Protein AF-A0A847KM40-F1 (afdb_monomer)

Sequence (186 aa):
MTTELVNRVFPALIRFGSRPGAALLVAAAIADGSFLLFAWLAVRATGSPFAWLLFAGAAALALVIALFAWRRRRLTAHVAEMEAALAAQQLSAGVVAVPAAPSDRLDEELSLLQEVQWEASIRTARYFPRIEATQRALVRAAGGTVNAPYLKDDLRVTLVALLGTMAAIPLASFGTILSLLVLALR

Structure (mmCIF, N/CA/C/O backbone):
data_AF-A0A847KM40-F1
#
_entry.id   AF-A0A847KM40-F1
#
loop_
_atom_site.group_PDB
_atom_site.id
_atom_site.type_symbol
_atom_site.label_atom_id
_atom_site.label_alt_id
_atom_site.label_comp_id
_atom_site.label_asym_id
_atom_site.label_entity_id
_atom_site.label_seq_id
_atom_site.pdbx_PDB_ins_code
_atom_site.Cartn_x
_atom_site.Cartn_y
_atom_site.Cartn_z
_atom_site.occupancy
_atom_site.B_iso_or_equiv
_atom_site.auth_seq_id
_atom_site.auth_comp_id
_atom_site.auth_asym_id
_atom_site.auth_atom_id
_atom_site.pdbx_PDB_model_num
ATOM 1 N N . MET A 1 1 ? 38.609 8.513 -13.860 1.00 44.16 1 MET A N 1
ATOM 2 C CA . MET A 1 1 ? 38.263 8.108 -12.475 1.00 44.16 1 MET A CA 1
ATOM 3 C C . MET A 1 1 ? 36.767 8.245 -12.132 1.00 44.16 1 MET A C 1
ATOM 5 O O . MET A 1 1 ? 36.391 7.949 -11.009 1.00 44.16 1 MET A O 1
ATOM 9 N N . THR A 1 2 ? 35.892 8.632 -13.070 1.00 52.47 2 THR A N 1
ATOM 10 C CA . THR A 1 2 ? 34.451 8.879 -12.831 1.00 52.47 2 THR A CA 1
ATOM 11 C C . THR A 1 2 ? 33.538 7.727 -13.278 1.00 52.47 2 THR A C 1
ATOM 13 O O . THR A 1 2 ? 32.515 7.475 -12.653 1.00 52.47 2 THR A O 1
ATOM 16 N N . THR A 1 3 ? 33.931 6.961 -14.298 1.00 50.50 3 THR A N 1
ATOM 17 C CA . THR A 1 3 ? 33.150 5.852 -14.883 1.00 50.50 3 THR A CA 1
ATOM 18 C C . THR A 1 3 ? 33.007 4.634 -13.962 1.00 50.50 3 THR A C 1
ATOM 20 O O . THR A 1 3 ? 31.971 3.977 -13.956 1.00 50.50 3 THR A O 1
ATOM 23 N N . GLU A 1 4 ? 34.014 4.346 -13.135 1.00 47.69 4 GLU A N 1
ATOM 24 C CA . GLU A 1 4 ? 34.003 3.203 -12.207 1.00 47.69 4 GLU A CA 1
ATOM 25 C C . GLU A 1 4 ? 33.107 3.453 -10.975 1.00 47.69 4 GLU A C 1
ATOM 27 O O . GLU A 1 4 ? 32.447 2.544 -10.471 1.00 47.69 4 GLU A O 1
ATOM 32 N N . LEU A 1 5 ? 33.025 4.715 -10.535 1.00 49.53 5 LEU A N 1
ATOM 33 C CA . LEU A 1 5 ? 32.134 5.169 -9.464 1.00 49.53 5 LEU A CA 1
ATOM 34 C C . LEU A 1 5 ? 30.670 5.129 -9.921 1.00 49.53 5 LEU A C 1
ATOM 36 O O . LEU A 1 5 ? 29.817 4.623 -9.196 1.00 49.53 5 LEU A O 1
ATOM 40 N N . VAL A 1 6 ? 30.392 5.557 -11.157 1.00 54.34 6 VAL A N 1
ATOM 41 C CA . VAL A 1 6 ? 29.059 5.457 -11.775 1.00 54.34 6 VAL A CA 1
ATOM 42 C C . VAL A 1 6 ? 28.629 3.991 -11.917 1.00 54.34 6 VAL A C 1
ATOM 44 O O . VAL A 1 6 ? 27.544 3.634 -11.462 1.00 54.34 6 VAL A O 1
ATOM 47 N N . ASN A 1 7 ? 29.504 3.105 -12.408 1.00 48.53 7 ASN A N 1
ATOM 48 C CA . ASN A 1 7 ? 29.193 1.677 -12.566 1.00 48.53 7 ASN A CA 1
ATOM 49 C C . ASN A 1 7 ? 29.046 0.896 -11.247 1.00 48.53 7 ASN A C 1
ATOM 51 O O . ASN A 1 7 ? 28.459 -0.183 -11.256 1.00 48.53 7 ASN A O 1
ATOM 55 N N . ARG A 1 8 ? 29.538 1.404 -10.108 1.00 54.50 8 ARG A N 1
ATOM 56 C CA . ARG A 1 8 ? 29.300 0.801 -8.778 1.00 54.50 8 ARG A CA 1
ATOM 57 C C . ARG A 1 8 ? 28.080 1.372 -8.070 1.00 54.50 8 ARG A C 1
ATOM 59 O O . ARG A 1 8 ? 27.363 0.632 -7.397 1.00 54.50 8 ARG A O 1
ATOM 66 N N . VAL A 1 9 ? 27.842 2.671 -8.215 1.00 55.81 9 VAL A N 1
ATOM 67 C CA . VAL A 1 9 ? 26.733 3.366 -7.555 1.00 55.81 9 VAL A CA 1
ATOM 68 C C . VAL A 1 9 ? 25.405 3.042 -8.240 1.00 55.81 9 VAL A C 1
ATOM 70 O O . VAL A 1 9 ? 24.402 2.884 -7.550 1.00 55.81 9 VAL A O 1
ATOM 73 N N . PHE A 1 10 ? 25.393 2.828 -9.559 1.00 51.69 10 PHE A N 1
ATOM 74 C CA . PHE A 1 10 ? 24.173 2.521 -10.314 1.00 51.69 10 PHE A CA 1
ATOM 75 C C . PHE A 1 10 ? 23.550 1.153 -9.947 1.00 51.69 10 PHE A C 1
ATOM 77 O O . PHE A 1 10 ? 22.373 1.116 -9.581 1.00 51.69 10 PHE A O 1
ATOM 84 N N . PRO A 1 11 ? 24.300 0.030 -9.889 1.00 48.09 11 PRO A N 1
ATOM 85 C CA . PRO A 1 11 ? 23.754 -1.255 -9.444 1.00 48.09 11 PRO A CA 1
ATOM 86 C C . PRO A 1 11 ? 23.452 -1.279 -7.942 1.00 48.09 11 PRO A C 1
ATOM 88 O O . PRO A 1 11 ? 22.543 -1.989 -7.509 1.00 48.09 11 PRO A O 1
ATOM 91 N N . ALA A 1 12 ? 24.192 -0.503 -7.139 1.00 47.00 12 ALA A N 1
ATOM 92 C CA . ALA A 1 12 ? 23.922 -0.344 -5.714 1.00 47.00 12 ALA A CA 1
ATOM 93 C C . ALA A 1 12 ? 22.611 0.419 -5.475 1.00 47.00 12 ALA A C 1
ATOM 95 O O . ALA A 1 12 ? 21.805 -0.053 -4.684 1.00 47.00 12 ALA A O 1
ATOM 96 N N . LEU A 1 13 ? 22.339 1.505 -6.208 1.00 45.97 13 LEU A N 1
ATOM 97 C CA . LEU A 1 13 ? 21.056 2.225 -6.197 1.00 45.97 13 LEU A CA 1
ATOM 98 C C . LEU A 1 13 ? 19.891 1.327 -6.635 1.00 45.97 13 LEU A C 1
ATOM 100 O O . LEU A 1 13 ? 18.845 1.322 -5.989 1.00 45.97 13 LEU A O 1
ATOM 104 N N . ILE A 1 14 ? 20.082 0.505 -7.670 1.00 48.53 14 ILE A N 1
ATOM 105 C CA . ILE A 1 14 ? 19.057 -0.432 -8.164 1.00 48.53 14 ILE A CA 1
ATOM 106 C C . ILE A 1 14 ? 18.793 -1.569 -7.151 1.00 48.53 14 ILE A C 1
ATOM 108 O O . ILE A 1 14 ? 17.639 -1.922 -6.883 1.00 48.53 14 ILE A O 1
ATOM 112 N N . ARG A 1 15 ? 19.833 -2.110 -6.499 1.00 45.62 15 ARG A N 1
ATOM 113 C CA . ARG A 1 15 ? 19.683 -3.097 -5.406 1.00 45.62 15 ARG A CA 1
ATOM 114 C C . ARG A 1 15 ? 19.120 -2.490 -4.120 1.00 45.62 15 ARG A C 1
ATOM 116 O O . ARG A 1 15 ? 18.394 -3.179 -3.401 1.00 45.62 15 ARG A O 1
ATOM 123 N N . PHE A 1 16 ? 19.419 -1.225 -3.834 1.00 41.47 16 PHE A N 1
ATOM 124 C CA . PHE A 1 16 ? 18.854 -0.504 -2.693 1.00 41.47 16 PHE A CA 1
ATOM 125 C C . PHE A 1 16 ? 17.406 -0.071 -2.949 1.00 41.47 16 PHE A C 1
ATOM 127 O O . PHE A 1 16 ? 16.671 0.121 -1.993 1.00 41.47 16 PHE A O 1
ATOM 134 N N . GLY A 1 17 ? 16.966 0.026 -4.210 1.00 43.56 17 GLY A N 1
ATOM 135 C CA . GLY A 1 17 ? 15.586 0.354 -4.586 1.00 43.56 17 GLY A CA 1
ATOM 136 C C . GLY A 1 17 ? 14.605 -0.829 -4.566 1.00 43.56 17 GLY A C 1
ATOM 137 O O . GLY A 1 17 ? 13.416 -0.635 -4.323 1.00 43.56 17 GLY A O 1
ATOM 138 N N . SER A 1 18 ? 15.073 -2.069 -4.746 1.00 50.12 18 SER A N 1
ATOM 139 C CA . SER A 1 18 ? 14.202 -3.263 -4.850 1.00 50.12 18 SER A CA 1
ATOM 140 C C . SER A 1 18 ? 13.812 -3.904 -3.505 1.00 50.12 18 SER A C 1
ATOM 142 O O . SER A 1 18 ? 12.731 -4.490 -3.375 1.00 50.12 18 SER A O 1
ATOM 144 N N . ARG A 1 19 ? 14.650 -3.759 -2.472 1.00 50.56 19 ARG A N 1
ATOM 145 C CA . ARG A 1 19 ? 14.414 -4.268 -1.106 1.00 50.56 19 ARG A CA 1
ATOM 146 C C . ARG A 1 19 ? 13.508 -3.420 -0.190 1.00 50.56 19 ARG A C 1
ATOM 148 O O . ARG A 1 19 ? 12.735 -4.038 0.551 1.00 50.56 19 ARG A O 1
ATOM 155 N N . PRO A 1 20 ? 13.513 -2.069 -0.208 1.00 57.00 20 PRO A N 1
ATOM 156 C CA . PRO A 1 20 ? 12.807 -1.262 0.788 1.00 57.00 20 PRO A CA 1
ATOM 157 C C . PRO A 1 20 ? 11.302 -1.480 0.730 1.00 57.00 20 PRO A C 1
ATOM 159 O O . PRO A 1 20 ? 10.661 -1.542 1.771 1.00 57.00 20 PRO A O 1
ATOM 162 N N . GLY A 1 21 ? 10.739 -1.731 -0.456 1.00 59.25 21 GLY A N 1
ATOM 163 C CA . GLY A 1 21 ? 9.316 -2.029 -0.569 1.00 59.25 21 GLY A CA 1
ATOM 164 C C . GLY A 1 21 ? 8.897 -3.275 0.219 1.00 59.25 21 GLY A C 1
ATOM 165 O O . GLY A 1 21 ? 7.758 -3.356 0.660 1.00 59.25 21 GLY A O 1
ATOM 166 N N . ALA A 1 22 ? 9.759 -4.297 0.370 1.00 68.88 22 ALA A N 1
ATOM 167 C CA . ALA A 1 22 ? 9.409 -5.554 1.061 1.00 68.88 22 ALA A CA 1
ATOM 168 C C . ALA A 1 22 ? 9.408 -5.352 2.565 1.00 68.88 22 ALA A C 1
ATOM 170 O O . ALA A 1 22 ? 8.422 -5.685 3.213 1.00 68.88 22 ALA A O 1
ATOM 171 N N . ALA A 1 23 ? 10.462 -4.727 3.082 1.00 75.06 23 ALA A N 1
ATOM 172 C CA . ALA A 1 23 ? 10.531 -4.344 4.481 1.00 75.06 23 ALA A CA 1
ATOM 173 C C . ALA A 1 23 ? 9.385 -3.393 4.860 1.00 75.06 23 ALA A C 1
ATOM 175 O O . ALA A 1 23 ? 8.731 -3.614 5.873 1.00 75.06 23 ALA A O 1
ATOM 176 N N . LEU A 1 24 ? 9.082 -2.399 4.016 1.00 78.62 24 LEU A N 1
ATOM 177 C CA . LEU A 1 24 ? 7.986 -1.454 4.245 1.00 78.62 24 LEU A CA 1
ATOM 178 C C . LEU A 1 24 ? 6.6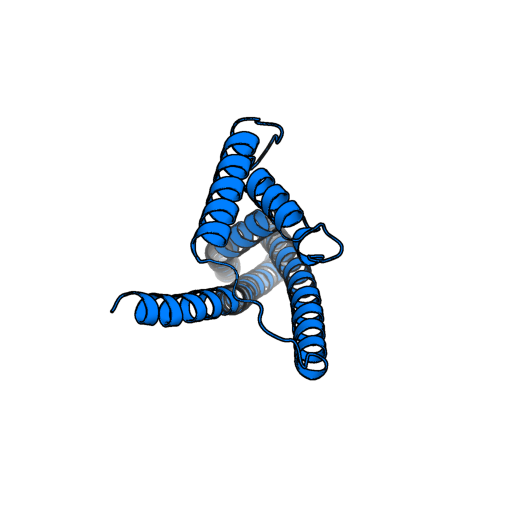24 -2.155 4.277 1.00 78.62 24 LEU A C 1
ATOM 180 O O . LEU A 1 24 ? 5.815 -1.876 5.152 1.00 78.62 24 LEU A O 1
ATOM 184 N N . LEU A 1 25 ? 6.381 -3.087 3.353 1.00 80.31 25 LEU A N 1
ATOM 185 C CA . LEU A 1 25 ? 5.128 -3.837 3.307 1.00 80.31 25 LEU A CA 1
ATOM 186 C C . LEU A 1 25 ? 4.978 -4.758 4.517 1.00 80.31 25 LEU A C 1
ATOM 188 O O . LEU A 1 25 ? 3.898 -4.821 5.087 1.00 80.31 25 LEU A O 1
ATOM 192 N N . VAL A 1 26 ? 6.052 -5.433 4.933 1.00 82.75 26 VAL A N 1
ATOM 193 C CA . VAL A 1 26 ? 6.046 -6.264 6.145 1.00 82.75 26 VAL A CA 1
ATOM 194 C C . VAL A 1 26 ? 5.799 -5.402 7.381 1.00 82.75 26 VAL A C 1
ATOM 196 O O . VAL A 1 26 ? 4.930 -5.737 8.177 1.00 82.75 26 VAL A O 1
ATOM 199 N N . ALA A 1 27 ? 6.492 -4.270 7.519 1.00 85.25 27 ALA A N 1
ATOM 200 C CA . ALA A 1 27 ? 6.288 -3.347 8.633 1.00 85.25 27 ALA A CA 1
ATOM 201 C C . ALA A 1 27 ? 4.852 -2.797 8.668 1.00 85.25 27 ALA A C 1
ATOM 203 O O . ALA A 1 27 ? 4.218 -2.810 9.720 1.00 85.25 27 ALA A O 1
ATOM 204 N N . ALA A 1 28 ? 4.317 -2.378 7.517 1.00 86.69 28 ALA A N 1
ATOM 205 C CA . ALA A 1 28 ? 2.940 -1.910 7.395 1.00 86.69 28 ALA A CA 1
ATOM 206 C C . ALA A 1 28 ? 1.928 -3.018 7.712 1.00 86.69 28 ALA A C 1
ATOM 208 O O . ALA A 1 28 ? 0.980 -2.771 8.444 1.00 86.69 28 ALA A O 1
ATOM 209 N N . ALA A 1 29 ? 2.150 -4.242 7.228 1.00 87.88 29 ALA A N 1
ATOM 210 C CA . ALA A 1 29 ? 1.278 -5.381 7.502 1.00 87.88 29 ALA A CA 1
ATOM 211 C C . ALA A 1 29 ? 1.305 -5.798 8.980 1.00 87.88 29 ALA A C 1
ATOM 213 O O . ALA A 1 29 ? 0.271 -6.179 9.517 1.00 87.88 29 ALA A O 1
ATOM 214 N N . ILE A 1 30 ? 2.459 -5.713 9.648 1.00 90.94 30 ILE A N 1
ATOM 215 C CA . ILE A 1 30 ? 2.562 -5.969 11.091 1.00 90.94 30 ILE A CA 1
ATOM 216 C C . ILE A 1 30 ? 1.798 -4.895 11.869 1.00 90.94 30 ILE A C 1
ATOM 218 O O . ILE A 1 30 ? 0.984 -5.237 12.724 1.00 90.94 30 ILE A O 1
ATOM 222 N N . ALA A 1 31 ? 2.032 -3.616 11.560 1.00 90.31 31 ALA A N 1
ATOM 223 C CA . ALA A 1 31 ? 1.374 -2.501 12.240 1.00 90.31 31 ALA A CA 1
ATOM 224 C C . ALA A 1 31 ? -0.151 -2.520 12.036 1.00 90.31 31 ALA A C 1
ATOM 226 O O . ALA A 1 31 ? -0.917 -2.346 12.984 1.00 90.31 31 ALA A O 1
ATOM 227 N N . ASP A 1 32 ? -0.600 -2.766 10.807 1.00 91.94 32 ASP A N 1
ATOM 228 C CA . ASP A 1 32 ? -2.021 -2.876 10.489 1.00 91.94 32 ASP A CA 1
ATOM 229 C C . ASP A 1 32 ? -2.637 -4.148 11.079 1.00 91.94 32 ASP A C 1
ATOM 231 O O . ASP A 1 32 ? -3.714 -4.100 11.661 1.00 91.94 32 ASP A O 1
ATOM 235 N N . GLY A 1 33 ? -1.915 -5.271 11.054 1.00 91.19 33 GLY A N 1
ATOM 236 C CA . GLY A 1 33 ? -2.338 -6.508 11.705 1.00 91.19 33 GLY A CA 1
ATOM 237 C C . GLY A 1 33 ? -2.542 -6.340 13.212 1.00 91.19 33 GLY A C 1
ATOM 238 O O . GLY A 1 33 ? -3.544 -6.823 13.746 1.00 91.19 33 GLY A O 1
ATOM 239 N N . SER A 1 34 ? -1.653 -5.614 13.902 1.00 93.19 34 SER A N 1
ATOM 240 C CA . SER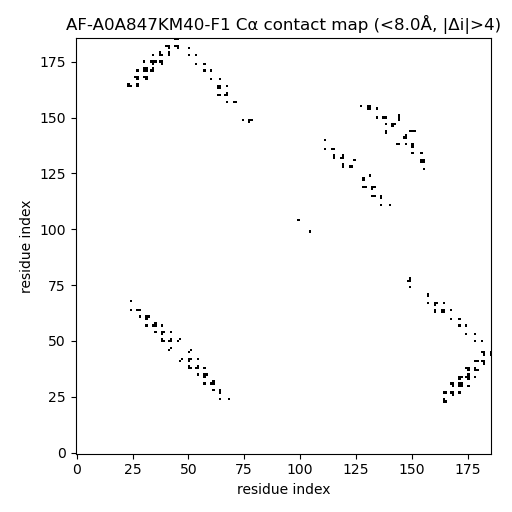 A 1 34 ? -1.863 -5.295 15.318 1.00 93.19 34 SER A CA 1
ATOM 241 C C . SER A 1 34 ? -3.062 -4.371 15.513 1.00 93.19 34 SER A C 1
ATOM 243 O O . SER A 1 34 ? -3.881 -4.632 16.394 1.00 93.19 34 SER A O 1
ATOM 245 N N . PHE A 1 35 ? -3.220 -3.342 14.675 1.00 95.12 35 PHE A N 1
ATOM 246 C CA . PHE A 1 35 ? -4.376 -2.450 14.750 1.00 95.12 35 PHE A CA 1
ATOM 247 C C . PHE A 1 35 ? -5.693 -3.216 14.584 1.00 95.12 35 PHE A C 1
ATOM 249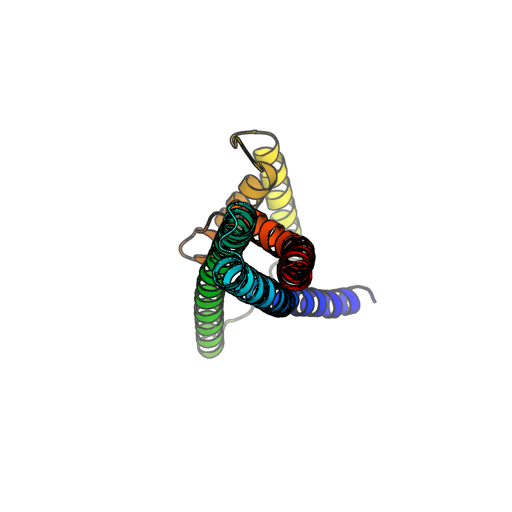 O O . PHE A 1 35 ? -6.590 -3.089 15.416 1.00 95.12 35 PHE A O 1
ATOM 256 N N . LEU A 1 36 ? -5.787 -4.065 13.564 1.00 94.50 36 LEU A N 1
ATOM 257 C CA . LEU A 1 36 ? -6.980 -4.840 13.239 1.00 94.50 36 LEU A CA 1
ATOM 258 C C . LEU A 1 36 ? -7.330 -5.826 14.362 1.00 94.50 36 LEU A C 1
ATOM 260 O O . LEU A 1 36 ? -8.496 -5.935 14.748 1.00 94.50 36 LEU A O 1
ATOM 264 N N . LEU A 1 37 ? -6.318 -6.471 14.954 1.00 95.44 37 LEU A N 1
ATOM 265 C CA . LEU A 1 37 ? -6.486 -7.344 16.115 1.00 95.44 37 LEU A CA 1
ATOM 266 C C . LEU A 1 37 ? -7.037 -6.583 17.329 1.00 95.44 37 LEU A C 1
ATOM 268 O O . LEU A 1 37 ? -8.023 -7.018 17.928 1.00 95.44 37 LEU A O 1
ATOM 272 N N . PHE A 1 38 ? -6.432 -5.452 17.700 1.00 93.31 38 PHE A N 1
ATOM 273 C CA . PHE A 1 38 ? -6.877 -4.692 18.871 1.00 93.31 38 PHE A CA 1
ATOM 274 C C . PHE A 1 38 ? -8.229 -4.017 18.649 1.00 93.31 38 PHE A C 1
ATOM 276 O O . PHE A 1 38 ? -9.051 -4.011 19.563 1.00 93.31 38 PHE A O 1
ATOM 283 N N . ALA A 1 39 ? -8.499 -3.508 17.447 1.00 91.94 39 ALA A N 1
ATOM 284 C CA . ALA A 1 39 ? -9.796 -2.942 17.103 1.00 91.94 39 ALA A CA 1
ATOM 285 C C . ALA A 1 39 ? -10.899 -4.012 17.169 1.00 91.94 39 ALA A C 1
ATOM 287 O O . ALA A 1 39 ? -11.960 -3.775 17.747 1.00 91.94 39 ALA A O 1
ATOM 288 N N . TRP A 1 40 ? -10.630 -5.222 16.668 1.00 94.62 40 TRP A N 1
ATOM 289 C CA . TRP A 1 40 ? -11.548 -6.355 16.793 1.00 94.62 40 TRP A CA 1
ATOM 290 C C . TRP A 1 40 ? -11.817 -6.726 18.257 1.00 94.62 40 TRP A C 1
ATOM 292 O O . TRP A 1 40 ? -12.971 -6.876 18.665 1.00 94.62 40 TRP A O 1
ATOM 302 N N . LEU A 1 41 ? -10.766 -6.832 19.075 1.00 93.69 41 LEU A N 1
ATOM 303 C CA . LEU A 1 41 ? -10.910 -7.096 20.508 1.00 93.69 41 LEU A CA 1
ATOM 304 C C . LEU A 1 41 ? -11.712 -5.991 21.212 1.00 93.69 41 LEU A C 1
ATOM 306 O O . LEU A 1 41 ? -12.573 -6.301 22.036 1.00 93.69 41 LEU A O 1
ATOM 310 N N . ALA A 1 42 ? -11.489 -4.721 20.863 1.00 91.38 42 ALA A N 1
ATOM 311 C CA . ALA A 1 42 ? -12.232 -3.586 21.408 1.00 91.38 42 ALA A CA 1
ATOM 312 C C . ALA A 1 42 ? -13.732 -3.662 21.075 1.00 91.38 42 ALA A C 1
ATOM 314 O O . ALA A 1 42 ? -14.564 -3.440 21.961 1.00 91.38 42 ALA A O 1
ATOM 315 N N . VAL A 1 43 ? -14.084 -4.043 19.838 1.00 93.19 43 VAL A N 1
ATOM 316 C CA . VAL A 1 43 ? -15.478 -4.281 19.418 1.00 93.19 43 VAL A CA 1
ATOM 317 C C . VAL A 1 43 ? -16.109 -5.386 20.258 1.00 93.19 43 VAL A C 1
ATOM 319 O O . VAL A 1 43 ? -17.217 -5.219 20.764 1.00 93.19 43 VAL A O 1
ATOM 322 N N . ARG A 1 44 ? -15.400 -6.504 20.450 1.00 94.38 44 ARG A N 1
ATOM 323 C CA . ARG A 1 44 ? -15.899 -7.649 21.228 1.00 94.38 44 ARG A CA 1
ATOM 324 C C . ARG A 1 44 ? -16.061 -7.337 22.713 1.00 94.38 44 ARG A C 1
ATOM 326 O O . ARG A 1 44 ? -16.942 -7.908 23.345 1.00 94.38 44 ARG A O 1
ATOM 333 N N . ALA A 1 45 ? -15.212 -6.471 23.257 1.00 90.38 45 ALA A N 1
ATOM 334 C CA . ALA A 1 45 ? -15.190 -6.159 24.677 1.00 90.38 45 ALA A CA 1
ATOM 335 C C . ALA A 1 45 ? -16.196 -5.075 25.085 1.00 90.38 45 ALA A C 1
ATOM 337 O O . ALA A 1 45 ? -16.825 -5.206 26.127 1.00 90.38 45 ALA A O 1
ATOM 338 N N . THR A 1 46 ? -16.330 -4.010 24.289 1.00 88.75 46 THR A N 1
ATOM 339 C CA . THR A 1 46 ? -17.176 -2.852 24.642 1.00 88.75 46 THR A CA 1
ATOM 340 C C . THR A 1 46 ? -18.479 -2.787 23.855 1.00 88.75 46 THR A C 1
ATOM 342 O O . THR A 1 46 ? -19.431 -2.167 24.316 1.00 88.75 46 THR A O 1
ATOM 345 N N . GLY A 1 47 ? -18.527 -3.352 22.642 1.00 82.31 47 GLY A N 1
ATOM 346 C CA . GLY A 1 47 ? -19.653 -3.168 21.721 1.00 82.31 47 GLY A CA 1
ATOM 347 C C . GLY A 1 47 ? -19.884 -1.713 21.289 1.00 82.31 47 GLY A C 1
ATOM 348 O O . GLY A 1 47 ? -20.906 -1.416 20.674 1.00 82.31 47 GLY A O 1
ATOM 349 N N . SER A 1 48 ? -18.963 -0.795 21.608 1.00 89.19 48 SER A N 1
ATOM 350 C CA . SER A 1 48 ? -19.151 0.636 21.375 1.00 89.19 48 SER A CA 1
ATOM 351 C C . SER A 1 48 ? -19.143 0.980 19.877 1.00 89.19 48 SER A C 1
ATOM 353 O O . SER A 1 48 ? -18.391 0.378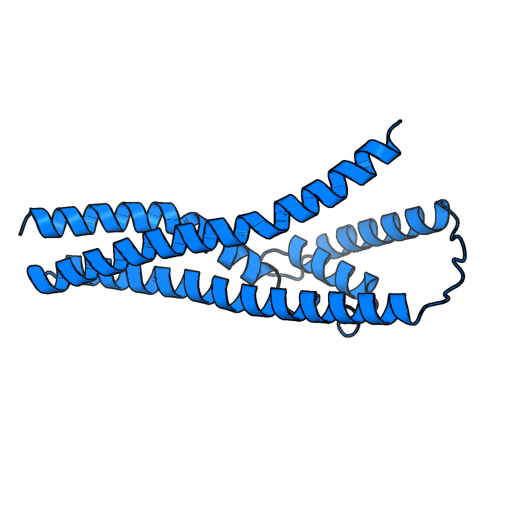 19.100 1.00 89.19 48 SER A O 1
ATOM 355 N N . PRO A 1 49 ? -19.921 1.990 19.440 1.00 90.19 49 PRO A N 1
ATOM 356 C CA . PRO A 1 49 ? -19.905 2.439 18.046 1.00 90.19 49 PRO A CA 1
ATOM 357 C C . PRO A 1 49 ? -18.528 2.980 17.635 1.00 90.19 49 PRO A C 1
ATOM 359 O O . PRO A 1 49 ? -18.118 2.835 16.485 1.00 90.19 49 PRO A O 1
ATOM 362 N N . PHE A 1 50 ? -17.773 3.54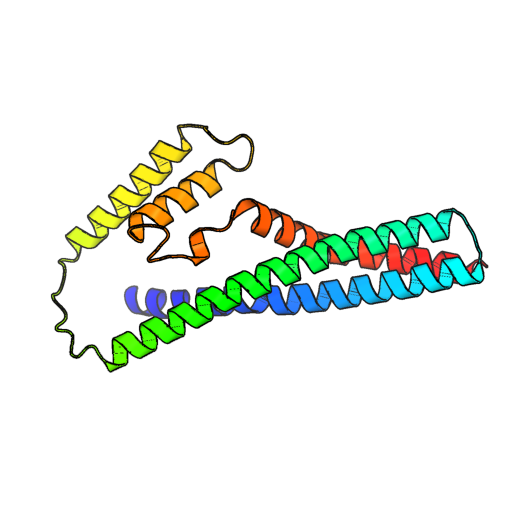9 18.580 1.00 90.62 50 PHE A N 1
ATOM 363 C CA . PHE A 1 50 ? -16.413 4.017 18.329 1.00 90.62 50 PHE A CA 1
ATOM 364 C C . PHE A 1 50 ? -15.438 2.865 18.034 1.00 90.62 50 PHE A C 1
ATOM 366 O O . PHE A 1 50 ? -14.624 2.978 17.119 1.00 90.62 50 PHE A O 1
ATOM 373 N N . ALA A 1 51 ? -15.552 1.725 18.727 1.00 90.25 51 ALA A N 1
ATOM 374 C CA . ALA A 1 51 ? -14.739 0.544 18.423 1.00 90.25 51 ALA A CA 1
ATOM 375 C C . ALA A 1 51 ? -15.026 -0.006 17.014 1.00 90.25 51 ALA A C 1
ATOM 377 O O . ALA A 1 51 ? -14.099 -0.394 16.302 1.00 90.25 51 ALA A O 1
ATOM 378 N N . TRP A 1 52 ? -16.290 0.024 16.576 1.00 92.06 52 TRP A N 1
ATOM 379 C CA . TRP A 1 52 ? -16.661 -0.331 15.202 1.00 92.06 52 TRP A CA 1
ATOM 380 C C . TRP A 1 52 ? -16.050 0.613 14.165 1.00 92.06 52 TRP A C 1
ATOM 382 O O . TRP A 1 52 ? -15.597 0.150 13.119 1.00 92.06 52 TRP A O 1
ATOM 392 N N . LEU A 1 53 ? -15.988 1.915 14.459 1.00 93.75 53 LEU A N 1
ATOM 393 C CA . LEU A 1 53 ? -15.335 2.898 13.593 1.00 93.75 53 LEU A CA 1
ATOM 394 C C . LEU A 1 53 ? -13.833 2.618 13.460 1.00 93.75 53 LEU A C 1
ATOM 396 O O . LEU A 1 53 ? -13.308 2.627 12.347 1.00 93.75 53 LEU A O 1
ATOM 400 N N . LEU A 1 54 ? -13.148 2.312 14.567 1.00 92.12 54 LEU A N 1
ATOM 401 C CA . LEU A 1 54 ? -11.733 1.928 14.541 1.00 92.12 54 LEU A CA 1
ATOM 402 C C . LEU A 1 54 ? -11.510 0.649 13.725 1.00 92.12 54 LEU A C 1
ATOM 404 O O . LEU A 1 54 ? -10.600 0.606 12.898 1.00 92.12 54 LEU A O 1
ATOM 408 N N . PHE A 1 55 ? -12.366 -0.362 13.894 1.00 92.75 55 PHE A N 1
ATOM 409 C CA . PHE A 1 55 ? -12.278 -1.607 13.130 1.00 92.75 55 PHE A CA 1
ATOM 410 C C . PHE A 1 55 ? -12.520 -1.391 11.631 1.00 92.75 55 PHE A C 1
ATOM 412 O O . PHE A 1 55 ? -11.771 -1.913 10.806 1.00 92.75 55 PHE A O 1
ATOM 419 N N . ALA A 1 56 ? -13.511 -0.575 11.264 1.00 93.69 56 ALA A N 1
ATOM 420 C CA . ALA A 1 56 ? -13.745 -0.194 9.874 1.00 93.69 56 ALA A CA 1
ATOM 421 C C . ALA A 1 56 ? -12.538 0.555 9.279 1.00 93.69 56 ALA A C 1
ATOM 423 O O . ALA A 1 56 ? -12.153 0.294 8.138 1.00 93.69 56 ALA A O 1
ATOM 424 N N . GLY A 1 57 ? -11.902 1.432 10.064 1.00 91.81 57 GLY A N 1
ATOM 425 C CA . GLY A 1 57 ? -10.663 2.113 9.687 1.00 91.81 57 GLY A CA 1
ATOM 426 C C . GLY A 1 57 ? -9.502 1.145 9.439 1.00 91.81 57 GLY A C 1
ATOM 427 O O . GLY A 1 57 ? -8.838 1.253 8.408 1.00 91.81 57 GLY A O 1
ATOM 428 N N . ALA A 1 58 ? -9.299 0.167 10.327 1.00 90.81 58 ALA A N 1
ATOM 429 C CA . ALA A 1 58 ? -8.291 -0.884 10.158 1.00 90.81 58 ALA A CA 1
ATOM 430 C C . ALA A 1 58 ? -8.556 -1.725 8.899 1.00 90.81 58 ALA A C 1
ATOM 432 O O . ALA A 1 58 ? -7.663 -1.941 8.087 1.00 90.81 58 ALA A O 1
ATOM 433 N N . ALA A 1 59 ? -9.807 -2.131 8.668 1.00 92.62 59 ALA A N 1
ATOM 434 C CA . ALA A 1 59 ? -10.183 -2.894 7.479 1.00 92.62 59 ALA A CA 1
ATOM 435 C C . ALA A 1 59 ? -9.956 -2.110 6.170 1.00 92.62 59 ALA A C 1
ATOM 437 O O . ALA A 1 59 ? -9.507 -2.676 5.170 1.00 92.62 59 ALA A O 1
ATOM 438 N N . ALA A 1 60 ? -10.232 -0.802 6.166 1.00 91.75 60 ALA A N 1
ATOM 439 C CA . ALA A 1 60 ? -9.957 0.061 5.020 1.00 91.75 60 ALA A CA 1
ATOM 440 C C . ALA A 1 60 ? -8.448 0.184 4.744 1.00 91.75 60 ALA A C 1
ATOM 442 O O . ALA A 1 60 ? -8.024 0.137 3.587 1.00 91.75 60 ALA A O 1
ATOM 443 N N . LEU A 1 61 ? -7.629 0.294 5.793 1.00 87.81 61 LEU A N 1
ATOM 444 C CA . LEU A 1 61 ? -6.172 0.311 5.672 1.00 87.81 61 LEU A CA 1
ATOM 445 C C . LEU A 1 61 ? -5.636 -1.021 5.121 1.00 87.81 61 LEU A C 1
ATOM 447 O O . LEU A 1 61 ? -4.833 -1.020 4.183 1.00 87.81 61 LEU A O 1
ATOM 451 N N . ALA A 1 62 ? -6.149 -2.144 5.631 1.00 88.25 62 ALA A N 1
ATOM 452 C CA . ALA A 1 62 ? -5.808 -3.485 5.168 1.00 88.25 62 ALA A CA 1
ATOM 453 C C . ALA A 1 62 ? -6.084 -3.657 3.670 1.00 88.25 62 ALA A C 1
ATOM 455 O O . ALA A 1 62 ? -5.265 -4.228 2.949 1.00 88.25 62 ALA A O 1
ATOM 456 N N . LEU A 1 63 ? -7.199 -3.111 3.171 1.00 88.56 63 LEU A N 1
ATOM 457 C CA . LEU A 1 63 ? -7.522 -3.084 1.740 1.00 88.56 63 LEU A CA 1
ATOM 458 C C . LEU A 1 63 ? -6.464 -2.336 0.917 1.00 88.56 63 LEU A C 1
ATOM 460 O O . LEU A 1 63 ? -6.051 -2.824 -0.137 1.00 88.56 63 LEU A O 1
ATOM 464 N N . VAL A 1 64 ? -5.990 -1.183 1.396 1.00 83.69 64 VAL A N 1
ATOM 465 C CA . VAL A 1 64 ? -4.937 -0.405 0.720 1.00 83.69 64 VAL A CA 1
ATOM 466 C C . VAL A 1 64 ? -3.622 -1.189 0.680 1.00 83.69 64 VAL A C 1
ATOM 468 O O . VAL A 1 64 ? -3.006 -1.303 -0.386 1.00 83.69 64 VAL A O 1
ATOM 471 N N . ILE A 1 65 ? -3.213 -1.781 1.807 1.00 81.88 65 ILE A N 1
ATOM 472 C CA . ILE A 1 65 ? -1.989 -2.594 1.900 1.00 81.88 65 ILE A CA 1
ATOM 473 C C . ILE A 1 65 ? -2.101 -3.839 1.008 1.00 81.88 65 ILE A C 1
ATOM 475 O O . ILE A 1 65 ? -1.160 -4.168 0.281 1.00 81.88 65 ILE A O 1
ATOM 479 N N . ALA A 1 66 ? -3.255 -4.511 1.003 1.00 83.25 66 ALA A N 1
ATOM 480 C CA . ALA A 1 66 ? -3.511 -5.682 0.168 1.00 83.25 66 ALA A CA 1
ATOM 481 C C . ALA A 1 66 ? -3.457 -5.340 -1.329 1.00 83.25 66 ALA A C 1
ATOM 483 O O . ALA A 1 66 ? -2.851 -6.081 -2.108 1.00 83.25 66 ALA A O 1
ATOM 484 N N . LEU A 1 67 ? -4.019 -4.198 -1.735 1.00 80.81 67 LEU A N 1
ATOM 485 C CA . LEU A 1 67 ? -3.963 -3.725 -3.119 1.00 80.81 67 LEU A CA 1
ATOM 486 C C . LEU A 1 67 ? -2.521 -3.429 -3.557 1.00 80.81 67 LEU A C 1
ATOM 488 O O . LEU A 1 67 ? -2.125 -3.811 -4.664 1.00 80.81 67 LEU A O 1
ATOM 492 N N . PHE A 1 68 ? -1.712 -2.818 -2.684 1.00 77.38 68 PHE A N 1
ATOM 493 C CA . PHE A 1 68 ? -0.284 -2.614 -2.937 1.00 77.38 68 PHE A CA 1
ATOM 494 C C . PHE A 1 68 ? 0.478 -3.944 -3.037 1.00 77.38 68 PHE A C 1
ATOM 496 O O . PHE A 1 68 ? 1.261 -4.142 -3.971 1.00 77.38 68 PHE A O 1
ATOM 503 N N . ALA A 1 69 ? 0.216 -4.885 -2.125 1.00 76.50 69 ALA A N 1
ATOM 504 C CA . ALA A 1 69 ? 0.827 -6.212 -2.125 1.00 76.50 69 ALA A CA 1
ATOM 505 C C . ALA A 1 69 ? 0.517 -6.990 -3.408 1.00 76.50 69 ALA A C 1
ATOM 507 O O . ALA A 1 69 ? 1.420 -7.573 -4.015 1.00 76.50 69 ALA A O 1
ATOM 508 N N . TRP A 1 70 ? -0.744 -6.971 -3.843 1.00 79.06 70 TRP A N 1
ATOM 509 C CA . TRP A 1 70 ? -1.189 -7.647 -5.056 1.00 79.06 70 TRP A CA 1
ATOM 510 C C . TRP A 1 70 ? -0.548 -7.052 -6.311 1.00 79.06 70 TRP A C 1
ATOM 512 O O . TRP A 1 70 ? 0.066 -7.784 -7.092 1.00 79.06 70 TRP A O 1
ATOM 522 N N . ARG A 1 71 ? -0.600 -5.722 -6.468 1.00 71.88 71 ARG A N 1
ATOM 523 C CA . ARG A 1 71 ? 0.048 -5.042 -7.600 1.00 71.88 71 ARG A CA 1
ATOM 524 C C . ARG A 1 71 ? 1.539 -5.320 -7.652 1.00 71.88 71 ARG A C 1
ATOM 526 O O . ARG A 1 71 ? 2.084 -5.584 -8.721 1.00 71.88 71 ARG A O 1
ATOM 533 N N . ARG A 1 72 ? 2.198 -5.312 -6.497 1.00 69.00 72 ARG A N 1
ATOM 534 C CA . ARG A 1 72 ? 3.626 -5.589 -6.432 1.00 69.00 72 ARG A CA 1
ATOM 535 C C . ARG A 1 72 ? 3.965 -7.020 -6.825 1.00 69.00 72 ARG A C 1
ATOM 537 O O . ARG A 1 72 ? 4.903 -7.193 -7.594 1.00 69.00 72 ARG A O 1
ATOM 544 N N . ARG A 1 73 ? 3.219 -8.022 -6.341 1.00 65.94 73 ARG A N 1
ATOM 545 C CA . ARG A 1 73 ? 3.434 -9.430 -6.727 1.00 65.94 73 ARG A CA 1
ATOM 546 C C . ARG A 1 73 ? 3.341 -9.613 -8.241 1.00 65.94 73 ARG A C 1
ATOM 548 O O . ARG A 1 73 ? 4.162 -10.317 -8.822 1.00 65.94 73 ARG A O 1
ATOM 555 N N . ARG A 1 74 ? 2.386 -8.930 -8.876 1.00 66.06 74 ARG A N 1
ATOM 556 C CA . ARG A 1 74 ? 2.212 -8.948 -10.332 1.00 66.06 74 ARG A CA 1
ATOM 557 C C . ARG A 1 74 ? 3.387 -8.294 -11.067 1.00 66.06 74 ARG A C 1
ATOM 559 O O . ARG A 1 74 ? 3.919 -8.881 -12.001 1.00 66.06 74 ARG A O 1
ATOM 566 N N . LEU A 1 75 ? 3.842 -7.129 -10.599 1.00 61.38 75 LEU A N 1
ATOM 567 C CA . LEU A 1 75 ? 5.008 -6.434 -11.160 1.00 61.38 75 LEU A CA 1
ATOM 568 C C . LEU A 1 75 ? 6.288 -7.274 -11.041 1.00 61.38 75 LEU A C 1
ATOM 570 O O . LEU A 1 75 ? 7.053 -7.363 -11.995 1.00 61.38 75 LEU A O 1
ATOM 574 N N . THR A 1 76 ? 6.507 -7.933 -9.899 1.00 62.25 76 THR A N 1
ATOM 575 C CA . THR A 1 76 ? 7.687 -8.790 -9.699 1.00 62.25 76 THR A CA 1
ATOM 576 C C . THR A 1 76 ? 7.661 -10.056 -10.551 1.00 62.25 76 THR A C 1
ATOM 578 O O . THR A 1 76 ? 8.723 -10.510 -10.962 1.00 62.25 76 THR A O 1
ATOM 581 N N . ALA A 1 77 ? 6.479 -10.609 -10.847 1.00 62.72 77 ALA A N 1
ATOM 582 C CA . ALA A 1 77 ? 6.353 -11.791 -11.700 1.00 62.72 77 ALA A CA 1
ATOM 583 C C . ALA A 1 77 ? 6.800 -11.497 -13.142 1.00 62.72 77 ALA A C 1
ATOM 585 O O . ALA A 1 77 ? 7.610 -12.234 -13.692 1.00 62.72 77 ALA A O 1
ATOM 586 N N . HIS A 1 78 ? 6.370 -10.367 -13.711 1.00 59.16 78 HIS A N 1
ATOM 587 C CA . HIS A 1 78 ? 6.750 -9.980 -15.075 1.00 59.16 78 HIS A CA 1
ATOM 588 C C . HIS A 1 78 ? 8.229 -9.602 -15.213 1.00 59.16 78 HIS A C 1
ATOM 590 O O . HIS A 1 78 ? 8.836 -9.851 -16.251 1.00 59.16 78 HIS A O 1
ATOM 596 N N . VAL A 1 79 ? 8.832 -9.026 -14.167 1.00 59.09 79 VAL A N 1
ATOM 597 C CA . VAL A 1 79 ? 10.279 -8.758 -14.150 1.00 59.09 79 VAL A CA 1
ATOM 598 C C . VAL A 1 79 ? 11.073 -10.063 -14.077 1.00 59.09 79 VAL A C 1
ATOM 600 O O . VAL A 1 79 ? 12.049 -10.204 -14.804 1.00 59.09 79 VAL A O 1
ATOM 603 N N . ALA A 1 80 ? 10.637 -11.036 -13.271 1.00 59.72 80 ALA A N 1
ATOM 604 C CA . ALA A 1 80 ? 11.290 -12.342 -13.186 1.00 59.72 80 ALA A CA 1
ATOM 605 C C . ALA A 1 80 ? 11.199 -13.131 -14.506 1.00 59.72 80 ALA A C 1
ATOM 607 O O . ALA A 1 80 ? 12.176 -13.751 -14.919 1.00 59.72 80 ALA A O 1
ATOM 608 N N . GLU A 1 81 ? 10.055 -13.072 -15.196 1.00 60.31 81 GLU A N 1
ATOM 609 C CA . GLU A 1 81 ? 9.881 -13.655 -16.535 1.00 60.31 81 GLU A CA 1
ATOM 610 C C . GLU A 1 81 ? 10.823 -13.010 -17.560 1.00 60.31 81 GLU A C 1
ATOM 612 O O . GLU A 1 81 ? 11.429 -13.711 -18.370 1.00 60.31 81 GLU A O 1
ATOM 617 N N . MET A 1 82 ? 10.999 -11.687 -17.500 1.00 56.69 82 MET A N 1
ATOM 618 C CA . MET A 1 82 ? 11.916 -10.972 -18.385 1.00 56.69 82 MET A CA 1
ATOM 619 C C . MET A 1 82 ? 13.385 -11.265 -18.062 1.00 56.69 82 MET A C 1
ATOM 621 O O . MET A 1 82 ? 14.167 -11.479 -18.982 1.00 56.69 82 MET A O 1
ATOM 625 N N . GLU A 1 83 ? 13.776 -11.309 -16.785 1.00 58.69 83 GLU A N 1
ATOM 626 C CA . GLU A 1 83 ? 15.130 -11.711 -16.376 1.00 58.69 83 GLU A CA 1
ATOM 627 C C . GLU A 1 83 ? 15.436 -13.146 -16.820 1.00 58.69 83 GLU A C 1
ATOM 629 O O . GLU A 1 83 ? 16.529 -13.411 -17.317 1.00 58.69 83 GLU A O 1
ATOM 634 N N . ALA A 1 84 ? 14.465 -14.058 -16.720 1.00 59.00 84 ALA A N 1
ATOM 635 C CA . ALA A 1 84 ? 14.598 -15.419 -17.228 1.00 59.00 84 ALA A CA 1
ATOM 636 C C . ALA A 1 84 ? 14.713 -15.455 -18.762 1.00 59.00 84 ALA A C 1
ATOM 638 O O . ALA A 1 84 ? 15.542 -16.196 -19.292 1.00 59.00 84 ALA A O 1
ATOM 639 N N . ALA A 1 85 ? 13.938 -14.632 -19.475 1.00 59.53 85 ALA A N 1
ATOM 640 C CA . ALA A 1 85 ? 14.024 -14.508 -20.928 1.00 59.53 85 ALA A CA 1
ATOM 641 C C . ALA A 1 85 ? 15.371 -13.915 -21.377 1.00 59.53 85 ALA A C 1
ATOM 643 O O . ALA A 1 85 ? 15.996 -14.462 -22.278 1.00 59.53 85 ALA A O 1
ATOM 644 N N . LEU A 1 86 ? 15.863 -12.864 -20.713 1.00 57.59 86 LEU A N 1
ATOM 645 C CA . LEU A 1 86 ? 17.177 -12.253 -20.952 1.00 57.59 86 LEU A CA 1
ATOM 646 C C . LEU A 1 86 ? 18.321 -13.224 -20.640 1.00 57.59 86 LEU A C 1
ATOM 648 O O . LEU A 1 86 ? 19.267 -13.311 -21.419 1.00 57.59 86 LEU A O 1
ATOM 652 N N . ALA A 1 87 ? 18.228 -13.984 -19.546 1.00 56.69 87 ALA A N 1
ATOM 653 C CA . ALA A 1 87 ? 19.207 -15.014 -19.202 1.00 56.69 87 ALA A CA 1
ATOM 654 C C . ALA A 1 87 ? 19.217 -16.152 -20.238 1.00 56.69 87 ALA A C 1
ATOM 656 O O . ALA A 1 87 ? 20.286 -16.597 -20.658 1.00 56.69 87 ALA A O 1
ATOM 657 N N . ALA A 1 88 ? 18.045 -16.584 -20.713 1.00 57.34 88 ALA A N 1
ATOM 658 C CA . ALA A 1 88 ? 17.931 -17.552 -21.803 1.00 57.34 88 ALA A CA 1
ATOM 659 C C . ALA A 1 88 ? 18.494 -16.997 -23.124 1.00 57.34 88 ALA A C 1
ATOM 661 O O . ALA A 1 88 ? 19.180 -17.709 -23.859 1.00 57.34 88 ALA A O 1
ATOM 662 N N . GLN A 1 89 ? 18.274 -15.709 -23.399 1.00 53.94 89 GLN A N 1
ATOM 663 C CA . GLN A 1 89 ? 18.793 -15.036 -24.584 1.00 53.94 89 GLN A CA 1
ATOM 664 C C . GLN A 1 89 ? 20.319 -14.906 -24.523 1.00 53.94 89 GLN A C 1
ATOM 666 O O . GLN A 1 89 ? 20.975 -15.248 -25.501 1.00 53.94 89 GLN A O 1
ATOM 671 N N . GLN A 1 90 ? 20.895 -14.536 -23.373 1.00 50.22 90 GLN A N 1
ATOM 672 C CA . GLN A 1 90 ? 22.347 -14.495 -23.136 1.00 50.22 90 GLN A CA 1
ATOM 673 C C . GLN A 1 90 ? 23.019 -15.862 -23.309 1.00 50.22 90 GLN A C 1
ATOM 675 O O . GLN A 1 90 ? 24.137 -15.923 -23.813 1.00 50.22 90 GLN A O 1
ATOM 680 N N . LEU A 1 91 ? 22.342 -16.955 -22.947 1.00 51.84 91 LEU A N 1
ATOM 681 C CA . LEU A 1 91 ? 22.845 -18.317 -23.158 1.00 51.84 91 LEU A CA 1
ATOM 682 C C . LEU A 1 91 ? 22.794 -18.750 -24.635 1.00 51.84 91 LEU A C 1
ATOM 684 O O . LEU A 1 91 ? 23.629 -19.542 -25.065 1.00 51.84 91 LEU A O 1
ATOM 688 N N . SER A 1 92 ? 21.847 -18.224 -25.421 1.00 43.78 92 SER A N 1
ATOM 689 C CA . SER A 1 92 ? 21.746 -18.468 -26.874 1.00 43.78 92 SER A CA 1
ATOM 690 C C . SER A 1 92 ? 22.580 -17.501 -27.729 1.00 43.78 92 SER A C 1
ATOM 692 O O . SER A 1 92 ? 22.862 -17.766 -28.897 1.00 43.78 92 SER A O 1
ATOM 694 N N . ALA A 1 93 ? 22.981 -16.370 -27.149 1.00 40.72 93 ALA A N 1
ATOM 695 C CA . ALA A 1 93 ? 23.627 -15.268 -27.831 1.00 40.72 93 ALA A CA 1
ATOM 696 C C . ALA A 1 93 ? 25.152 -15.420 -27.819 1.00 40.72 93 ALA A C 1
ATOM 698 O O . ALA A 1 93 ? 25.864 -14.735 -27.088 1.00 40.72 93 ALA A O 1
ATOM 699 N N . GLY A 1 94 ? 25.669 -16.220 -28.749 1.00 43.97 94 GLY A N 1
ATOM 700 C CA . GLY A 1 94 ? 26.951 -15.906 -29.387 1.00 43.97 94 GLY A CA 1
ATOM 701 C C . GLY A 1 94 ? 26.820 -14.634 -30.237 1.00 43.97 94 GLY A C 1
ATOM 702 O O . GLY A 1 94 ? 26.948 -14.691 -31.456 1.00 43.97 94 GLY A O 1
ATOM 703 N N . VAL A 1 95 ? 26.466 -13.501 -29.620 1.00 45.53 95 VAL A N 1
ATOM 704 C CA . VAL A 1 95 ? 26.162 -12.239 -30.308 1.00 45.53 95 VAL A CA 1
ATOM 705 C C . VAL A 1 95 ? 27.396 -11.348 -30.313 1.00 45.53 95 VAL A C 1
ATOM 707 O O . VAL A 1 95 ? 27.905 -10.920 -29.279 1.00 45.53 95 VAL A O 1
ATOM 710 N N . VAL A 1 96 ? 27.859 -11.075 -31.529 1.00 41.88 96 VAL A N 1
ATOM 711 C CA . VAL A 1 96 ? 28.873 -10.082 -31.876 1.00 41.88 96 VAL A CA 1
ATOM 712 C C . VAL A 1 96 ? 28.412 -8.708 -31.387 1.00 41.88 96 VAL A C 1
ATOM 714 O O . VAL A 1 96 ? 27.394 -8.186 -31.839 1.00 41.88 96 VAL A O 1
ATOM 717 N N . ALA A 1 97 ? 29.168 -8.107 -30.470 1.00 40.84 97 ALA A N 1
ATOM 718 C CA . ALA A 1 97 ? 28.985 -6.715 -30.091 1.00 40.84 97 ALA A CA 1
ATOM 719 C C . ALA A 1 97 ? 29.422 -5.819 -31.260 1.00 40.84 97 ALA A C 1
ATOM 721 O O . ALA A 1 97 ? 30.613 -5.707 -31.543 1.00 40.84 97 ALA A O 1
ATOM 722 N N . VAL A 1 98 ? 28.469 -5.175 -31.934 1.00 49.59 98 VAL A N 1
ATOM 723 C CA . VAL A 1 98 ? 28.765 -4.021 -32.791 1.00 49.59 98 VAL A CA 1
ATOM 724 C C . VAL A 1 98 ? 28.871 -2.807 -31.863 1.00 49.59 98 VAL A C 1
ATOM 726 O O . VAL A 1 98 ? 27.883 -2.470 -31.205 1.00 49.59 98 VAL A O 1
ATOM 729 N N . PRO A 1 99 ? 30.045 -2.171 -31.725 1.00 44.44 99 PRO A N 1
ATOM 730 C CA . PRO A 1 99 ? 30.177 -0.999 -30.877 1.00 44.44 99 PRO A CA 1
ATOM 731 C C . PRO A 1 99 ? 29.462 0.177 -31.552 1.00 44.44 99 PRO A C 1
ATOM 733 O O . PRO A 1 99 ? 29.961 0.732 -32.526 1.00 44.44 99 PRO A O 1
ATOM 736 N N . ALA A 1 100 ? 28.288 0.551 -31.040 1.00 52.44 100 ALA A N 1
ATOM 737 C CA . ALA A 1 100 ? 27.684 1.840 -31.361 1.00 52.44 100 ALA A CA 1
ATOM 738 C C . ALA A 1 100 ? 28.608 2.955 -30.850 1.00 52.44 100 ALA A C 1
ATOM 740 O O . ALA A 1 100 ? 29.129 2.870 -29.728 1.00 52.44 100 ALA A O 1
ATOM 741 N N . ALA A 1 101 ? 28.843 3.971 -31.679 1.00 52.97 101 ALA A N 1
ATOM 742 C CA . ALA A 1 101 ? 29.691 5.093 -31.312 1.00 52.97 101 ALA A CA 1
ATOM 743 C C . ALA A 1 101 ? 29.109 5.804 -30.069 1.00 52.97 101 ALA A C 1
ATOM 745 O O . ALA A 1 101 ? 27.889 5.900 -29.932 1.00 52.97 101 ALA A O 1
ATOM 746 N N . PRO A 1 102 ? 29.946 6.321 -29.151 1.00 55.38 102 PRO A N 1
ATOM 747 C CA . PRO A 1 102 ? 29.477 7.003 -27.941 1.00 55.38 102 PRO A CA 1
ATOM 748 C C . PRO A 1 102 ? 28.536 8.188 -28.208 1.00 55.38 102 PRO A C 1
ATOM 750 O O . PRO A 1 102 ? 27.748 8.531 -27.333 1.00 55.38 102 PRO A O 1
ATOM 753 N N . SER A 1 103 ? 28.626 8.799 -29.395 1.00 57.72 103 SER A N 1
ATOM 754 C CA . SER A 1 103 ? 27.755 9.885 -29.852 1.00 57.72 103 SER A CA 1
ATOM 755 C C . SER A 1 103 ? 26.318 9.423 -30.085 1.00 57.72 103 SER A C 1
ATOM 757 O O . SER A 1 103 ? 25.408 10.045 -29.556 1.00 57.72 103 SER A O 1
ATOM 759 N N . ASP A 1 104 ? 26.117 8.282 -30.756 1.00 65.06 104 ASP A N 1
ATOM 760 C CA . ASP A 1 104 ? 24.776 7.804 -31.125 1.00 65.06 104 ASP A CA 1
ATOM 761 C C . ASP A 1 104 ? 23.911 7.524 -29.890 1.00 65.06 104 ASP A C 1
ATOM 763 O O . ASP A 1 104 ? 22.742 7.888 -29.855 1.00 65.06 104 ASP A O 1
ATOM 767 N N . ARG A 1 105 ? 24.496 6.949 -28.828 1.00 64.88 105 ARG A N 1
ATOM 768 C CA . ARG A 1 105 ? 23.781 6.731 -27.555 1.00 64.88 105 ARG A CA 1
ATOM 769 C C . ARG A 1 105 ? 23.392 8.028 -26.860 1.00 64.88 105 ARG A C 1
ATOM 771 O O . ARG A 1 105 ? 22.319 8.106 -26.276 1.00 64.88 105 ARG A O 1
ATOM 778 N N . LEU A 1 106 ? 24.284 9.014 -26.865 1.00 70.56 106 LEU A N 1
ATOM 779 C CA . LEU A 1 106 ? 24.044 10.299 -26.212 1.00 70.56 106 LEU A CA 1
ATOM 780 C C . LEU A 1 106 ? 22.956 11.087 -26.946 1.00 70.56 106 LEU A C 1
ATOM 782 O O . LEU A 1 106 ? 22.100 11.683 -26.298 1.00 70.56 106 LEU A O 1
ATOM 786 N N . ASP A 1 107 ? 22.947 11.033 -28.277 1.00 74.69 107 ASP A N 1
ATOM 787 C CA . ASP A 1 107 ? 21.913 11.647 -29.112 1.00 74.69 107 ASP A CA 1
ATOM 788 C C . ASP A 1 107 ? 20.552 10.944 -28.937 1.00 74.69 107 ASP A C 1
ATOM 790 O O . ASP A 1 107 ? 19.503 11.593 -28.857 1.00 74.69 107 ASP A O 1
ATOM 794 N N . GLU A 1 108 ? 20.553 9.620 -28.783 1.00 72.00 108 GLU A N 1
ATOM 795 C CA . GLU A 1 108 ? 19.359 8.821 -28.484 1.00 72.00 108 GLU A CA 1
ATOM 796 C C . GLU A 1 108 ? 18.803 9.114 -27.071 1.00 72.00 108 GLU A C 1
ATOM 798 O O . GLU A 1 108 ? 17.598 9.295 -26.889 1.00 72.00 108 GLU A O 1
ATOM 803 N N . GLU A 1 109 ? 19.668 9.276 -26.064 1.00 69.69 109 GLU A N 1
ATOM 804 C CA . GLU A 1 109 ? 19.264 9.699 -24.716 1.00 69.69 109 GLU A CA 1
ATOM 805 C C . GLU A 1 109 ? 18.731 11.143 -24.691 1.00 69.69 109 GLU A C 1
ATOM 807 O O . GLU A 1 109 ? 17.706 11.418 -24.059 1.00 69.69 109 GLU A O 1
ATOM 812 N N . LEU A 1 110 ? 19.396 12.074 -25.385 1.00 76.19 110 LEU A N 1
ATOM 813 C CA . LEU A 1 110 ? 18.983 13.479 -25.468 1.00 76.19 110 LEU A CA 1
ATOM 814 C C . LEU A 1 110 ? 17.641 13.637 -26.187 1.00 76.19 110 LEU A C 1
ATOM 816 O O . LEU A 1 110 ? 16.790 14.400 -25.720 1.00 76.19 110 LEU A O 1
ATOM 820 N N . SER A 1 111 ? 17.429 12.896 -27.276 1.00 76.56 111 SER A N 1
ATOM 821 C CA . SER A 1 111 ? 16.158 12.895 -28.007 1.00 76.56 111 SER A CA 1
ATOM 822 C C . SER A 1 111 ? 15.018 12.320 -27.162 1.00 76.56 111 SER A C 1
ATOM 824 O O . SER A 1 111 ? 13.953 12.938 -27.091 1.00 76.56 111 SER A O 1
ATOM 826 N N . LEU A 1 112 ? 15.259 11.238 -26.412 1.00 70.75 112 LEU A N 1
ATOM 827 C CA . LEU A 1 112 ? 14.293 10.710 -25.442 1.00 70.75 112 LEU A CA 1
ATOM 828 C C . LEU A 1 112 ? 13.940 11.725 -24.350 1.00 70.75 112 LEU A C 1
ATOM 830 O O . LEU A 1 112 ? 12.766 11.902 -24.013 1.00 70.75 112 LEU A O 1
ATOM 834 N N . LEU A 1 113 ? 14.937 12.417 -23.792 1.00 74.69 113 LEU A N 1
ATOM 835 C CA . LEU A 1 113 ? 14.711 13.448 -22.776 1.00 74.69 113 LEU A CA 1
ATOM 836 C C . LEU A 1 113 ? 13.913 14.635 -23.333 1.00 74.69 113 LEU A C 1
ATOM 838 O O . LEU A 1 113 ? 13.022 15.142 -22.645 1.00 74.69 113 LEU A O 1
ATOM 842 N N . GLN A 1 114 ? 14.196 15.063 -24.565 1.00 78.31 114 GLN A N 1
ATOM 843 C CA . GLN A 1 114 ? 13.435 16.111 -25.248 1.00 78.31 114 GLN A CA 1
ATOM 844 C C . GLN A 1 114 ? 11.990 15.689 -25.516 1.00 78.31 114 GLN A C 1
ATOM 846 O O . GLN A 1 114 ? 11.079 16.483 -25.280 1.00 78.31 114 GLN A O 1
ATOM 851 N N . GLU A 1 115 ? 11.759 14.449 -25.942 1.00 72.62 115 GLU A N 1
ATOM 852 C CA . GLU A 1 115 ? 10.416 13.923 -26.199 1.00 72.62 115 GLU A CA 1
ATOM 853 C C . GLU A 1 115 ? 9.591 13.831 -24.903 1.00 72.62 115 GLU A C 1
ATOM 855 O O . GLU A 1 115 ? 8.439 14.268 -24.870 1.00 72.62 115 GLU A O 1
ATOM 860 N N . VAL A 1 116 ? 10.200 13.385 -23.794 1.00 67.31 116 VAL A N 1
ATOM 861 C CA . VAL A 1 116 ? 9.574 13.410 -22.456 1.00 67.31 116 VAL A CA 1
ATOM 862 C C . VAL A 1 116 ? 9.206 14.833 -22.043 1.00 67.31 116 VAL A C 1
ATOM 864 O O . VAL A 1 116 ? 8.114 15.054 -21.516 1.00 67.31 116 VAL A O 1
ATOM 867 N N . GLN A 1 117 ? 10.102 15.803 -22.246 1.00 70.56 117 GLN A N 1
ATOM 868 C CA . GLN A 1 117 ? 9.851 17.203 -21.890 1.00 70.56 117 GLN A CA 1
ATOM 869 C C . GLN A 1 117 ? 8.746 17.820 -22.750 1.00 70.56 117 GLN A C 1
ATOM 871 O O . GLN A 1 117 ? 7.876 18.520 -22.223 1.00 70.56 117 GLN A O 1
ATOM 876 N N . TRP A 1 118 ? 8.748 17.523 -24.049 1.00 69.12 118 TRP A N 1
ATOM 877 C CA . TRP A 1 118 ? 7.725 17.967 -24.984 1.00 69.12 118 TRP A CA 1
ATOM 878 C C . TRP A 1 118 ? 6.359 17.381 -24.627 1.00 69.12 118 TRP A C 1
ATOM 880 O O . TRP A 1 118 ? 5.390 18.120 -24.459 1.00 69.12 118 TRP A O 1
ATOM 890 N N . GLU A 1 119 ? 6.270 16.074 -24.397 1.00 63.34 119 GLU A N 1
ATOM 891 C CA . GLU A 1 119 ? 5.007 15.422 -24.051 1.00 63.34 119 GLU A CA 1
ATOM 892 C C . GLU A 1 119 ? 4.531 15.798 -22.636 1.00 63.34 119 GLU A C 1
ATOM 894 O O . GLU A 1 119 ? 3.332 15.941 -22.410 1.00 63.34 119 GLU A O 1
ATOM 899 N N . ALA A 1 120 ? 5.441 16.091 -21.698 1.00 60.38 120 ALA A N 1
ATOM 900 C CA . ALA A 1 120 ? 5.088 16.658 -20.392 1.00 60.38 120 ALA A CA 1
ATOM 901 C C . ALA A 1 120 ? 4.543 18.097 -20.481 1.00 60.38 120 ALA A C 1
ATOM 903 O O . ALA A 1 120 ? 3.801 18.527 -19.588 1.00 60.38 120 ALA A O 1
ATOM 904 N N . SER A 1 121 ? 4.902 18.846 -21.530 1.00 64.44 121 SER A N 1
ATOM 905 C CA . SER A 1 121 ? 4.351 20.180 -21.793 1.00 64.44 121 SER A CA 1
ATOM 906 C C . SER A 1 121 ? 2.905 20.111 -22.304 1.00 64.44 121 SER A C 1
ATOM 908 O O . SER A 1 121 ? 2.078 20.956 -21.947 1.00 64.44 121 SER A O 1
ATOM 910 N N . ILE A 1 122 ? 2.561 19.044 -23.035 1.00 61.62 122 ILE A N 1
ATOM 911 C CA . ILE A 1 122 ? 1.203 18.749 -23.493 1.00 61.62 122 ILE A CA 1
ATOM 912 C C . ILE A 1 122 ? 0.463 18.045 -22.348 1.00 61.62 122 ILE A C 1
ATOM 914 O O . ILE A 1 122 ? 0.485 16.826 -22.195 1.00 61.62 122 ILE A O 1
ATOM 918 N N . ARG A 1 123 ? -0.198 18.825 -21.488 1.00 55.72 123 ARG A N 1
ATOM 919 C CA . ARG A 1 123 ? -0.933 18.313 -20.317 1.00 55.72 123 ARG A CA 1
ATOM 920 C C . ARG A 1 123 ? -2.187 17.525 -20.726 1.00 55.72 123 ARG A C 1
ATOM 922 O O . ARG A 1 123 ? -3.300 18.023 -20.592 1.00 55.72 123 ARG A O 1
ATOM 929 N N . THR A 1 124 ? -2.031 16.290 -21.196 1.00 57.78 124 THR A N 1
ATOM 930 C CA . THR A 1 124 ? -3.173 15.427 -21.551 1.00 57.78 124 THR A CA 1
ATOM 931 C C . THR A 1 124 ? -3.797 14.733 -20.334 1.00 57.78 124 THR A C 1
ATOM 933 O O . THR A 1 124 ? -4.946 14.310 -20.395 1.00 57.78 124 THR A O 1
ATOM 936 N N . ALA A 1 125 ? -3.059 14.583 -19.228 1.00 58.09 125 ALA A N 1
ATOM 937 C CA . ALA A 1 125 ? -3.500 13.820 -18.058 1.00 58.09 125 ALA A CA 1
ATOM 938 C C . ALA A 1 125 ? -4.128 14.700 -16.966 1.00 58.09 125 ALA A C 1
ATOM 940 O O . ALA A 1 125 ? -3.568 15.733 -16.594 1.00 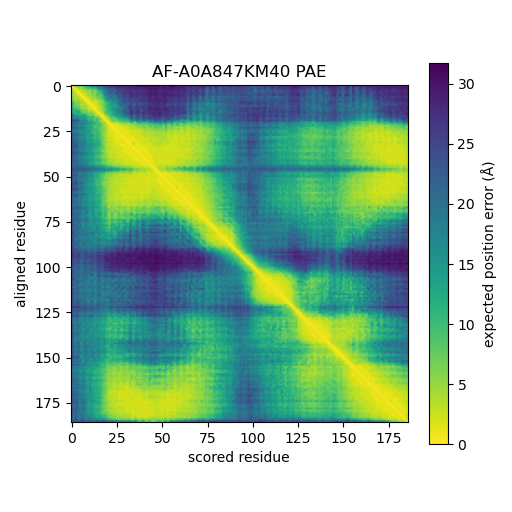58.09 125 ALA A O 1
ATOM 941 N N . ARG A 1 126 ? -5.235 14.235 -16.365 1.00 67.12 126 ARG A N 1
ATOM 942 C CA . ARG A 1 126 ? -5.903 14.913 -15.234 1.00 67.12 126 ARG A CA 1
ATOM 943 C C . ARG A 1 126 ? -5.090 14.855 -13.931 1.00 67.12 126 ARG A C 1
ATOM 945 O O . ARG A 1 126 ? -5.129 15.801 -13.153 1.00 67.12 126 ARG A O 1
ATOM 952 N N . TYR A 1 127 ? -4.342 13.771 -13.707 1.00 61.88 127 TYR A N 1
ATOM 953 C CA . TYR A 1 127 ? -3.509 13.560 -12.517 1.00 61.88 127 TYR A CA 1
ATOM 954 C C . TYR A 1 127 ? -2.148 12.961 -12.907 1.00 61.88 127 TYR A C 1
ATOM 956 O O . TYR A 1 127 ? -2.080 12.069 -13.752 1.00 61.88 127 TYR A O 1
ATOM 964 N N . PHE A 1 128 ? -1.071 13.446 -12.276 1.00 67.88 128 PHE A N 1
ATOM 965 C CA . PHE A 1 128 ? 0.324 13.022 -12.500 1.00 67.88 128 PHE A CA 1
ATOM 966 C C . PHE A 1 128 ? 0.804 13.022 -13.978 1.00 67.88 128 PHE A C 1
ATOM 968 O O . PHE A 1 128 ? 1.360 12.024 -14.440 1.00 67.88 128 PHE A O 1
ATOM 975 N N . PRO A 1 129 ? 0.670 14.137 -14.729 1.00 70.00 129 PRO A N 1
ATOM 976 C CA . PRO A 1 129 ? 1.007 14.194 -16.161 1.00 70.00 129 PRO A CA 1
ATOM 977 C C . PRO A 1 129 ? 2.474 13.880 -16.475 1.00 70.00 129 PRO A C 1
ATOM 979 O O . PRO A 1 129 ? 2.765 13.246 -17.482 1.00 70.00 129 PRO A O 1
ATOM 982 N N . ARG A 1 130 ? 3.402 14.260 -15.586 1.00 70.81 130 ARG A N 1
ATOM 983 C CA . ARG A 1 130 ? 4.836 13.984 -15.769 1.00 70.81 130 ARG A CA 1
ATOM 984 C C . ARG A 1 130 ? 5.147 12.486 -15.755 1.00 70.81 130 ARG A C 1
ATOM 986 O O . ARG A 1 130 ? 5.927 12.028 -16.573 1.00 70.81 130 ARG A O 1
ATOM 993 N N . ILE A 1 131 ? 4.509 11.727 -14.861 1.00 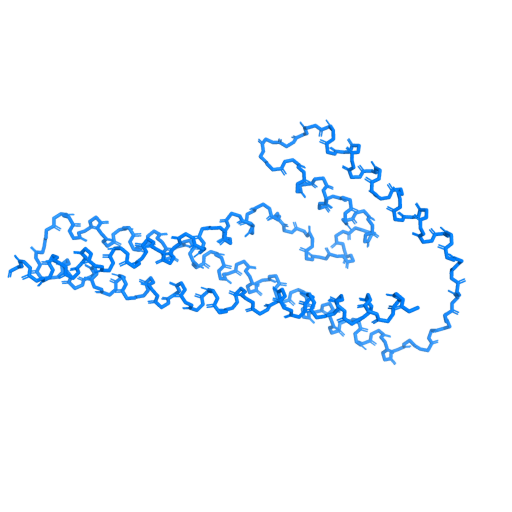73.06 131 ILE A N 1
ATOM 994 C CA . ILE A 1 131 ? 4.730 10.279 -14.729 1.00 73.06 131 ILE A CA 1
ATOM 995 C C . ILE A 1 131 ? 4.195 9.539 -15.956 1.00 73.06 131 ILE A C 1
ATOM 997 O O . ILE A 1 131 ? 4.841 8.617 -16.445 1.00 73.06 131 ILE A O 1
ATOM 1001 N N . GLU A 1 132 ? 3.050 9.970 -16.487 1.00 74.19 132 GLU A N 1
ATOM 1002 C CA . GLU A 1 132 ? 2.480 9.380 -17.698 1.00 74.19 132 GLU A CA 1
ATOM 1003 C C . GLU A 1 132 ? 3.337 9.666 -18.941 1.00 74.19 132 GLU A C 1
ATOM 1005 O O . GLU A 1 132 ? 3.555 8.761 -19.745 1.00 74.19 132 GLU A O 1
ATOM 1010 N N . ALA A 1 133 ? 3.868 10.887 -19.074 1.00 73.69 133 ALA A N 1
ATOM 1011 C CA . ALA A 1 133 ? 4.794 11.240 -20.152 1.00 73.69 133 ALA A CA 1
ATOM 1012 C C . ALA A 1 133 ? 6.076 10.393 -20.088 1.00 73.69 133 ALA A C 1
ATOM 1014 O O . ALA A 1 133 ? 6.489 9.817 -21.092 1.00 73.69 133 ALA A O 1
ATOM 1015 N N . THR A 1 134 ? 6.659 10.230 -18.894 1.00 74.06 134 THR A N 1
ATOM 1016 C CA . THR A 1 134 ? 7.823 9.354 -18.693 1.00 74.06 134 THR A CA 1
ATOM 1017 C C . THR A 1 134 ? 7.507 7.897 -19.032 1.00 74.06 134 THR A C 1
ATOM 1019 O O . THR A 1 134 ? 8.294 7.246 -19.713 1.00 74.06 134 THR A O 1
ATOM 1022 N N . GLN A 1 135 ? 6.351 7.375 -18.613 1.00 75.19 135 GLN A N 1
ATOM 1023 C CA . GLN A 1 135 ? 5.951 6.002 -18.922 1.00 75.19 135 GLN A CA 1
ATOM 1024 C C . GLN A 1 135 ? 5.760 5.789 -20.431 1.00 75.19 135 GLN A C 1
ATOM 1026 O O . GLN A 1 135 ? 6.225 4.783 -20.961 1.00 75.19 135 GLN A O 1
ATOM 1031 N N . ARG A 1 136 ? 5.127 6.734 -21.138 1.00 74.06 136 ARG A N 1
ATOM 1032 C CA . ARG A 1 136 ? 4.942 6.654 -22.596 1.00 74.06 136 ARG A CA 1
ATOM 1033 C C . ARG A 1 136 ? 6.261 6.711 -23.359 1.00 74.06 136 ARG A C 1
ATOM 1035 O O . ARG A 1 136 ? 6.450 5.903 -24.265 1.00 74.06 136 ARG A O 1
ATOM 1042 N N . ALA A 1 137 ? 7.175 7.594 -22.969 1.00 72.81 137 ALA A N 1
ATOM 1043 C CA . ALA A 1 137 ? 8.501 7.655 -23.574 1.00 72.81 137 ALA A CA 1
ATOM 1044 C C . ALA A 1 137 ? 9.298 6.365 -23.338 1.00 72.81 137 ALA A C 1
ATOM 1046 O O . ALA A 1 137 ? 9.893 5.836 -24.269 1.00 72.81 137 ALA A O 1
ATOM 1047 N N . LEU A 1 138 ? 9.231 5.792 -22.129 1.00 68.81 138 LEU A N 1
ATOM 1048 C CA . LEU A 1 138 ? 9.858 4.499 -21.831 1.00 68.81 138 LEU A CA 1
ATOM 1049 C C . LEU A 1 138 ? 9.257 3.354 -22.658 1.00 68.81 138 LEU A C 1
ATOM 1051 O O . LEU A 1 138 ? 9.990 2.480 -23.113 1.00 68.81 138 LEU A O 1
ATOM 1055 N N . VAL A 1 139 ? 7.940 3.356 -22.889 1.00 76.38 139 VAL A N 1
ATOM 1056 C CA . VAL A 1 139 ? 7.286 2.368 -23.763 1.00 76.38 139 VAL A CA 1
ATOM 1057 C C . VAL A 1 139 ? 7.751 2.523 -25.213 1.00 76.38 139 VAL A C 1
ATOM 1059 O O . VAL A 1 139 ? 7.989 1.508 -25.865 1.00 76.38 139 VAL A O 1
ATOM 1062 N N . ARG A 1 140 ? 7.903 3.755 -25.721 1.00 72.81 140 ARG A N 1
ATOM 1063 C CA . ARG A 1 140 ? 8.430 3.998 -27.077 1.00 72.81 140 ARG A CA 1
ATOM 1064 C C . ARG A 1 140 ? 9.893 3.568 -27.195 1.00 72.81 140 ARG A C 1
ATOM 1066 O O . ARG A 1 140 ? 10.212 2.824 -28.117 1.00 72.81 140 ARG A O 1
ATOM 1073 N N . ALA A 1 141 ? 10.731 3.935 -26.226 1.00 70.81 141 ALA A N 1
ATOM 1074 C CA . ALA A 1 141 ? 12.139 3.538 -26.157 1.00 70.81 141 ALA A CA 1
ATOM 1075 C C . ALA A 1 141 ? 12.324 2.013 -26.142 1.00 70.81 141 ALA A C 1
ATOM 1077 O O . ALA A 1 141 ? 13.224 1.480 -26.779 1.00 70.81 141 ALA A O 1
ATOM 1078 N N . ALA A 1 142 ? 11.445 1.292 -25.442 1.00 69.38 142 ALA A N 1
ATOM 1079 C CA . ALA A 1 142 ? 11.482 -0.166 -25.382 1.00 69.38 142 ALA A CA 1
ATOM 1080 C C . ALA A 1 142 ? 10.968 -0.857 -26.664 1.00 69.38 142 ALA A C 1
ATOM 1082 O O . ALA A 1 142 ? 10.955 -2.087 -26.741 1.00 69.38 142 ALA A O 1
ATOM 1083 N N . GLY A 1 143 ? 10.509 -0.104 -27.669 1.00 72.81 143 GLY A N 1
ATOM 1084 C CA . GLY A 1 143 ? 9.897 -0.663 -28.877 1.00 72.81 143 GLY A CA 1
ATOM 1085 C C . GLY A 1 143 ? 8.477 -1.198 -28.653 1.00 72.81 143 GLY A C 1
ATOM 1086 O O . GLY A 1 143 ? 8.001 -2.035 -29.416 1.00 72.81 143 GLY A O 1
ATOM 1087 N N . GLY A 1 144 ? 7.789 -0.728 -27.608 1.00 71.25 144 GLY A N 1
ATOM 1088 C CA . GLY A 1 144 ? 6.398 -1.059 -27.305 1.00 71.25 144 GLY A CA 1
ATOM 1089 C C . GLY A 1 144 ? 6.198 -1.971 -26.091 1.00 71.25 144 GLY A C 1
ATOM 1090 O O . GLY A 1 144 ? 7.124 -2.512 -25.489 1.00 71.25 144 GLY A O 1
ATOM 1091 N N . THR A 1 145 ? 4.930 -2.167 -25.723 1.00 71.56 145 THR A N 1
ATOM 1092 C CA . THR A 1 145 ? 4.520 -2.950 -24.538 1.00 71.56 145 THR A CA 1
ATOM 1093 C C . THR A 1 145 ? 4.713 -4.460 -24.691 1.00 71.56 145 THR A C 1
ATOM 1095 O O . THR A 1 145 ? 4.577 -5.183 -23.708 1.00 71.56 145 THR A O 1
ATOM 1098 N N . VAL A 1 146 ? 5.035 -4.940 -25.896 1.00 68.88 146 VAL A N 1
ATOM 1099 C CA . VAL A 1 146 ? 5.376 -6.349 -26.156 1.00 68.88 146 VAL A CA 1
ATOM 1100 C C . VAL A 1 146 ? 6.767 -6.675 -25.606 1.00 68.88 146 VAL A C 1
ATOM 1102 O O . VAL A 1 146 ? 6.938 -7.708 -24.969 1.00 68.88 146 VAL A O 1
ATOM 1105 N N . ASN A 1 147 ? 7.730 -5.765 -25.779 1.00 62.78 147 ASN A N 1
ATOM 1106 C CA . ASN A 1 147 ? 9.098 -5.924 -25.280 1.00 62.78 147 ASN A CA 1
ATOM 1107 C C . ASN A 1 147 ? 9.240 -5.491 -23.812 1.00 62.78 147 ASN A C 1
ATOM 1109 O O . ASN A 1 147 ? 10.071 -6.030 -23.088 1.00 62.78 147 ASN A O 1
ATOM 1113 N N . ALA A 1 148 ? 8.407 -4.549 -23.353 1.00 62.88 148 ALA A N 1
ATOM 1114 C CA . ALA A 1 148 ? 8.362 -4.103 -21.959 1.00 62.88 148 ALA A CA 1
ATOM 1115 C C . ALA A 1 148 ? 6.958 -4.273 -21.339 1.00 62.88 148 ALA A C 1
ATOM 1117 O O . ALA A 1 148 ? 6.268 -3.283 -21.063 1.00 62.88 148 ALA A O 1
ATOM 1118 N N . PRO A 1 149 ? 6.514 -5.519 -21.080 1.00 65.31 149 PRO A N 1
ATOM 1119 C CA . PRO A 1 149 ? 5.175 -5.801 -20.553 1.00 65.31 149 PRO A CA 1
ATOM 1120 C C . PRO A 1 149 ? 4.931 -5.216 -19.153 1.00 65.31 149 PRO A C 1
ATOM 1122 O O . PRO A 1 149 ? 3.796 -4.893 -18.808 1.00 65.31 149 PRO A O 1
ATOM 1125 N N . TYR A 1 150 ? 5.985 -4.988 -18.365 1.00 61.69 150 TYR A N 1
ATOM 1126 C CA . TYR A 1 150 ? 5.909 -4.338 -17.051 1.00 61.69 150 TYR A CA 1
ATOM 1127 C C . TYR A 1 150 ? 5.531 -2.846 -17.123 1.00 61.69 150 TYR A C 1
ATOM 1129 O O . TYR A 1 150 ? 5.024 -2.301 -16.144 1.00 61.69 150 TYR A O 1
ATOM 1137 N N . LEU A 1 151 ? 5.719 -2.188 -18.274 1.00 66.62 151 LEU A N 1
ATOM 1138 C CA . LEU A 1 151 ? 5.296 -0.799 -18.502 1.00 66.62 151 LEU A CA 1
ATOM 1139 C C . LEU A 1 151 ? 3.827 -0.684 -18.930 1.00 66.62 151 LEU A C 1
ATOM 1141 O O . LEU A 1 151 ? 3.344 0.426 -19.150 1.00 66.62 151 LEU A O 1
ATOM 1145 N N . LYS A 1 152 ? 3.102 -1.803 -19.052 1.00 70.62 152 LYS A N 1
ATOM 1146 C CA . LYS A 1 152 ? 1.673 -1.807 -19.394 1.00 70.62 152 LYS A CA 1
ATOM 1147 C C . LYS A 1 152 ? 0.791 -1.282 -18.256 1.00 70.62 152 LYS A C 1
ATOM 1149 O O . LYS A 1 152 ? -0.265 -0.713 -18.518 1.00 70.62 152 LYS A O 1
ATOM 1154 N N . ASP A 1 153 ? 1.203 -1.484 -17.006 1.00 68.38 153 ASP A N 1
ATOM 1155 C CA . ASP A 1 153 ? 0.406 -1.107 -15.838 1.00 68.38 153 ASP A CA 1
ATOM 1156 C C . ASP A 1 153 ? 0.591 0.378 -15.486 1.00 68.38 153 ASP A C 1
ATOM 1158 O O . ASP A 1 153 ? 1.696 0.912 -15.505 1.00 68.38 153 ASP A O 1
ATOM 1162 N N . ASP A 1 154 ? -0.504 1.056 -15.127 1.00 76.56 154 ASP A N 1
ATOM 1163 C CA . ASP A 1 154 ? -0.488 2.477 -14.762 1.00 76.56 154 ASP A CA 1
ATOM 1164 C C . ASP A 1 154 ? 0.381 2.720 -13.514 1.00 76.56 154 ASP A C 1
ATOM 1166 O O . ASP A 1 154 ? 0.041 2.282 -12.401 1.00 76.56 154 ASP A O 1
ATOM 1170 N N . LEU A 1 155 ? 1.494 3.436 -13.711 1.00 70.25 155 LEU A N 1
ATOM 1171 C CA . LEU A 1 155 ? 2.502 3.716 -12.689 1.00 70.25 155 LEU A CA 1
ATOM 1172 C C . LEU A 1 155 ? 1.960 4.623 -11.575 1.00 70.25 155 LEU A C 1
ATOM 1174 O O . LEU A 1 155 ? 2.426 4.559 -10.434 1.00 70.25 155 LEU A O 1
ATOM 1178 N N . ARG A 1 156 ? 0.931 5.429 -11.871 1.00 78.19 156 ARG A N 1
ATOM 1179 C CA . ARG A 1 156 ? 0.300 6.333 -10.898 1.00 78.19 156 ARG A CA 1
ATOM 1180 C C . ARG A 1 156 ? -0.323 5.560 -9.755 1.00 78.19 156 ARG A C 1
ATOM 1182 O O . ARG A 1 156 ? -0.140 5.916 -8.597 1.00 78.19 156 ARG A O 1
ATOM 1189 N N . VAL A 1 157 ? -1.027 4.477 -10.068 1.00 71.00 157 VAL A N 1
ATOM 1190 C CA . VAL A 1 157 ? -1.693 3.664 -9.047 1.00 71.00 157 VAL A CA 1
ATOM 1191 C C . VAL A 1 157 ? -0.659 2.951 -8.174 1.00 71.00 157 VAL A C 1
ATOM 1193 O O . VAL A 1 157 ? -0.863 2.820 -6.971 1.00 71.00 157 VAL A O 1
ATOM 1196 N N . THR A 1 158 ? 0.484 2.558 -8.740 1.00 70.62 158 THR A N 1
ATOM 1197 C CA . THR A 1 158 ? 1.601 1.994 -7.969 1.00 70.62 158 THR A CA 1
ATOM 1198 C C . THR A 1 158 ? 2.210 3.028 -7.018 1.00 70.62 158 THR A C 1
ATOM 1200 O O . THR A 1 158 ? 2.465 2.703 -5.860 1.00 70.62 158 THR A O 1
ATOM 1203 N N . LEU A 1 159 ? 2.381 4.279 -7.459 1.00 71.06 159 LEU A N 1
ATOM 1204 C CA . LEU A 1 159 ? 2.852 5.374 -6.602 1.00 71.06 159 LEU A CA 1
ATOM 1205 C C . LEU A 1 159 ? 1.851 5.729 -5.500 1.00 71.06 159 LEU A C 1
ATOM 1207 O O . LEU A 1 159 ? 2.245 5.872 -4.347 1.00 71.06 159 LEU A O 1
ATOM 1211 N N . VAL A 1 160 ? 0.561 5.826 -5.825 1.00 77.12 160 VAL A N 1
ATOM 1212 C CA . VAL A 1 160 ? -0.497 6.080 -4.833 1.00 77.12 160 VAL A CA 1
ATOM 1213 C C . VAL A 1 160 ? -0.538 4.960 -3.796 1.00 77.12 160 VAL A C 1
ATOM 1215 O O . VAL A 1 160 ? -0.609 5.236 -2.603 1.00 77.12 160 VAL A O 1
ATOM 1218 N N . ALA A 1 161 ? -0.433 3.703 -4.224 1.00 73.06 161 ALA A N 1
ATOM 1219 C CA . ALA A 1 161 ? -0.424 2.559 -3.321 1.00 73.06 161 ALA A CA 1
ATOM 1220 C C . ALA A 1 161 ? 0.855 2.500 -2.455 1.00 73.06 161 ALA A C 1
ATOM 1222 O O . ALA A 1 161 ? 0.782 2.152 -1.275 1.00 73.06 161 ALA A O 1
ATOM 1223 N N . LEU A 1 162 ? 2.010 2.911 -2.994 1.00 72.38 162 LEU A N 1
ATOM 1224 C CA . LEU A 1 162 ? 3.248 3.063 -2.223 1.00 72.38 162 LEU A CA 1
ATOM 1225 C C . LEU A 1 162 ? 3.098 4.138 -1.139 1.00 72.38 162 LEU A C 1
ATOM 1227 O O . LEU A 1 162 ? 3.378 3.875 0.030 1.00 72.38 162 LEU A O 1
ATOM 1231 N N . LEU A 1 163 ? 2.619 5.326 -1.515 1.00 78.00 163 LEU A N 1
ATOM 1232 C CA . LEU A 1 163 ? 2.384 6.432 -0.584 1.00 78.00 163 LEU A CA 1
ATOM 1233 C C . LEU A 1 163 ? 1.343 6.056 0.478 1.00 78.00 163 LEU A C 1
ATOM 1235 O O . LEU A 1 163 ? 1.545 6.333 1.658 1.00 78.00 163 LEU A O 1
ATOM 1239 N N . GLY A 1 164 ? 0.274 5.362 0.079 1.00 78.56 164 GLY A N 1
ATOM 1240 C CA . GLY A 1 164 ? -0.729 4.823 0.995 1.00 78.56 164 GLY A CA 1
ATOM 1241 C C . GLY A 1 164 ? -0.128 3.849 2.009 1.00 78.56 164 GLY A C 1
ATOM 1242 O O . GLY A 1 164 ? -0.408 3.956 3.197 1.00 78.56 164 GLY A O 1
ATOM 1243 N N . THR A 1 165 ? 0.766 2.958 1.573 1.00 77.69 165 THR A N 1
ATOM 1244 C CA . THR A 1 165 ? 1.453 2.007 2.469 1.00 77.69 165 THR A CA 1
ATOM 1245 C C . THR A 1 165 ? 2.413 2.718 3.428 1.00 77.69 165 THR A C 1
ATOM 1247 O O . THR A 1 165 ? 2.506 2.343 4.595 1.00 77.69 165 THR A O 1
ATOM 1250 N N . MET A 1 166 ? 3.098 3.776 2.980 1.00 79.88 166 MET A N 1
ATOM 1251 C CA . MET A 1 166 ? 3.930 4.603 3.865 1.00 79.88 166 MET A CA 1
ATOM 1252 C C . MET A 1 166 ? 3.094 5.316 4.931 1.00 79.88 166 MET A C 1
ATOM 1254 O O . MET A 1 166 ? 3.478 5.336 6.099 1.00 79.88 166 MET A O 1
ATOM 1258 N N . ALA A 1 167 ? 1.942 5.868 4.544 1.00 84.00 167 ALA A N 1
ATOM 1259 C CA . ALA A 1 167 ? 1.013 6.515 5.466 1.00 84.00 167 ALA A CA 1
ATOM 1260 C C . ALA A 1 167 ? 0.312 5.516 6.402 1.00 84.00 167 ALA A C 1
ATOM 1262 O O . ALA A 1 167 ? -0.083 5.889 7.506 1.00 84.00 167 ALA A O 1
ATOM 1263 N N . ALA A 1 168 ? 0.191 4.248 5.998 1.00 84.88 168 ALA A N 1
ATOM 1264 C CA . ALA A 1 168 ? -0.465 3.218 6.792 1.00 84.88 168 ALA A CA 1
ATOM 1265 C C . ALA A 1 168 ? 0.265 2.932 8.112 1.00 84.88 168 ALA A C 1
ATOM 1267 O O . ALA A 1 168 ? -0.390 2.701 9.120 1.00 84.88 168 ALA A O 1
ATOM 1268 N N . ILE A 1 169 ? 1.599 3.010 8.149 1.00 86.44 169 ILE A N 1
ATOM 1269 C CA . ILE A 1 169 ? 2.383 2.740 9.367 1.00 86.44 169 ILE A CA 1
ATOM 1270 C C . ILE A 1 169 ? 1.999 3.685 10.525 1.00 86.44 169 ILE A C 1
ATOM 1272 O O . ILE A 1 169 ? 1.602 3.185 11.583 1.00 86.44 169 ILE A O 1
ATOM 1276 N N . PRO A 1 170 ? 2.079 5.027 10.383 1.00 91.38 170 PRO A N 1
ATOM 1277 C CA . PRO A 1 170 ? 1.691 5.930 11.464 1.00 91.38 170 PRO A CA 1
ATOM 1278 C C . PRO A 1 170 ? 0.190 5.860 11.772 1.00 91.38 170 PRO A C 1
ATOM 1280 O O . PRO A 1 170 ? -0.177 5.903 12.946 1.00 91.38 170 PRO A O 1
ATOM 1283 N N . LEU A 1 171 ? -0.675 5.689 10.761 1.00 89.69 171 LEU A N 1
ATOM 1284 C CA . LEU A 1 171 ? -2.123 5.564 10.977 1.00 89.69 171 LEU A CA 1
ATOM 1285 C C . LEU A 1 171 ? -2.481 4.313 11.786 1.00 89.69 171 LEU A C 1
ATOM 1287 O O . LEU A 1 171 ? -3.234 4.408 12.753 1.00 89.69 171 LEU A O 1
ATOM 1291 N N . ALA A 1 172 ? -1.919 3.160 11.424 1.00 89.44 172 ALA A N 1
ATOM 1292 C CA . ALA A 1 172 ? -2.144 1.903 12.125 1.00 89.44 172 ALA A CA 1
ATOM 1293 C C . ALA A 1 172 ? -1.564 1.944 13.542 1.00 89.44 172 ALA A C 1
ATOM 1295 O O . ALA A 1 172 ? -2.199 1.476 14.485 1.00 89.44 172 ALA A O 1
ATOM 1296 N N . SER A 1 173 ? -0.396 2.567 13.721 1.00 91.06 173 SER A N 1
ATOM 1297 C CA . SER A 1 173 ? 0.206 2.758 15.047 1.00 91.06 173 SER A CA 1
ATOM 1298 C C . SER A 1 173 ? -0.704 3.595 15.951 1.00 91.06 173 SER A C 1
ATOM 1300 O O . SER A 1 173 ? -0.990 3.205 17.083 1.00 91.06 173 SER A O 1
ATOM 1302 N N . PHE A 1 174 ? -1.227 4.712 15.438 1.00 93.31 174 PHE A N 1
ATOM 1303 C CA . PHE A 1 174 ? -2.167 5.560 16.168 1.00 93.31 174 PHE A CA 1
ATOM 1304 C C . PHE A 1 174 ? -3.486 4.833 16.471 1.00 93.31 174 PHE A C 1
ATOM 1306 O O . PHE A 1 174 ? -3.946 4.830 17.613 1.00 93.31 174 PHE A O 1
ATOM 1313 N N . GLY A 1 175 ? -4.059 4.145 15.481 1.00 90.88 175 GLY A N 1
ATOM 1314 C CA . GLY A 1 175 ? -5.270 3.342 15.655 1.00 90.88 175 GLY A CA 1
ATOM 1315 C C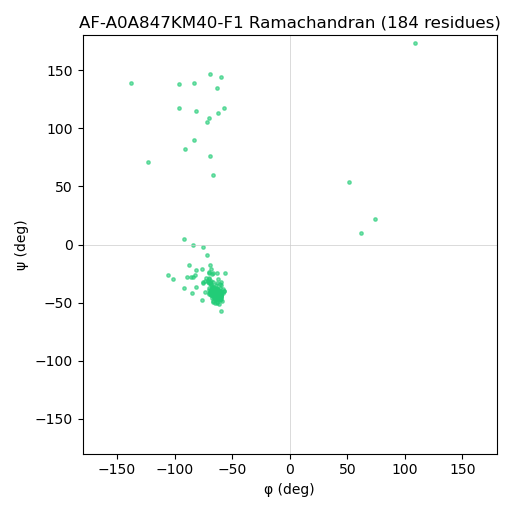 . GLY A 1 175 ? -5.104 2.213 16.678 1.00 90.88 175 GLY A C 1
ATOM 1316 O O . GLY A 1 175 ? -6.013 1.959 17.472 1.00 90.88 175 GLY A O 1
ATOM 1317 N N . THR A 1 176 ? -3.928 1.579 16.719 1.00 93.12 176 THR A N 1
ATOM 1318 C CA . THR A 1 176 ? -3.572 0.566 17.726 1.00 93.12 176 THR A CA 1
ATOM 1319 C C . THR A 1 176 ? -3.627 1.168 19.129 1.00 93.12 176 THR A C 1
ATOM 1321 O O . THR A 1 176 ? -4.275 0.600 20.006 1.00 93.12 176 THR A O 1
ATOM 1324 N N . ILE A 1 177 ? -3.024 2.344 19.336 1.00 94.12 177 ILE A N 1
ATOM 1325 C CA . ILE A 1 177 ? -3.046 3.043 20.632 1.00 94.12 177 ILE A CA 1
ATOM 1326 C C . ILE A 1 177 ? -4.483 3.375 21.049 1.00 94.12 177 ILE A C 1
ATOM 1328 O O . ILE A 1 177 ?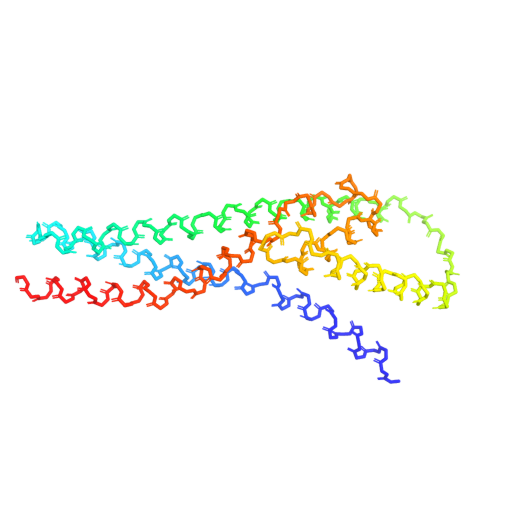 -4.868 3.092 22.181 1.00 94.12 177 ILE A O 1
ATOM 1332 N N . LEU A 1 178 ? -5.300 3.919 20.141 1.00 93.44 178 LEU A N 1
ATOM 1333 C CA . LEU A 1 178 ? -6.707 4.212 20.436 1.00 93.44 178 LEU A CA 1
ATOM 1334 C C . LEU A 1 178 ? -7.491 2.950 20.812 1.00 93.44 178 LEU A C 1
ATOM 1336 O O . LEU A 1 178 ? -8.264 2.965 21.766 1.00 93.44 178 LEU A O 1
ATOM 1340 N N . SER A 1 179 ? -7.262 1.847 20.099 1.00 90.81 179 SER A N 1
ATOM 1341 C CA . SER A 1 179 ? -7.922 0.568 20.380 1.00 90.81 179 SER A CA 1
ATOM 1342 C C . SER A 1 179 ? -7.526 0.016 21.751 1.00 90.81 179 SER A C 1
ATOM 1344 O O . SER A 1 179 ? -8.379 -0.479 22.487 1.00 90.81 179 SER A O 1
ATOM 1346 N N . LEU A 1 180 ? -6.250 0.151 22.127 1.00 93.56 180 LEU A N 1
ATOM 1347 C CA . LEU A 1 180 ? -5.757 -0.207 23.458 1.00 93.56 180 LEU A CA 1
ATOM 1348 C C . LEU A 1 180 ? -6.373 0.666 24.555 1.00 93.56 180 LEU A C 1
ATOM 1350 O O . LEU A 1 180 ? -6.755 0.136 25.593 1.00 93.56 180 LEU A O 1
ATOM 1354 N N . LEU A 1 181 ? -6.520 1.973 24.327 1.00 93.44 181 LEU A N 1
ATOM 1355 C CA . LEU A 1 181 ? -7.183 2.873 25.276 1.00 93.44 181 LEU A CA 1
ATOM 1356 C C . LEU A 1 181 ? -8.648 2.484 25.486 1.00 93.44 181 LEU A C 1
ATOM 1358 O O . LEU A 1 181 ? -9.092 2.391 26.626 1.00 93.44 181 LEU A O 1
ATOM 1362 N N . VAL A 1 182 ? -9.382 2.181 24.413 1.00 91.62 182 VAL A N 1
ATOM 1363 C CA . VAL A 1 182 ? -10.766 1.683 24.514 1.00 91.62 182 VAL A CA 1
ATOM 1364 C C . VAL A 1 182 ? -10.821 0.371 25.303 1.00 91.62 182 VAL A C 1
ATOM 1366 O O . VAL A 1 182 ? -11.707 0.185 26.132 1.00 91.62 182 VAL A O 1
ATOM 1369 N N . LEU A 1 183 ? -9.860 -0.530 25.087 1.00 90.69 183 LEU A N 1
ATOM 1370 C CA . LEU A 1 183 ? -9.738 -1.782 25.841 1.00 90.69 183 LEU A CA 1
ATOM 1371 C C . LEU A 1 183 ? -9.312 -1.594 27.302 1.00 90.69 183 LEU A C 1
ATOM 1373 O O . LEU A 1 183 ? -9.549 -2.500 28.098 1.00 90.69 183 LEU A O 1
ATOM 1377 N N . ALA A 1 184 ? -8.654 -0.491 27.647 1.00 91.00 184 ALA A N 1
ATOM 1378 C CA . ALA A 1 184 ? -8.212 -0.187 29.007 1.00 91.00 184 ALA A CA 1
ATOM 1379 C C . ALA A 1 184 ? -9.273 0.575 29.817 1.00 91.00 184 ALA A C 1
ATOM 1381 O O . ALA A 1 184 ? -9.306 0.453 31.035 1.00 91.00 184 ALA A O 1
ATOM 1382 N N . LEU A 1 185 ? -10.129 1.349 29.143 1.00 88.00 185 LEU A N 1
ATOM 1383 C CA . LEU A 1 185 ? -11.190 2.171 29.742 1.00 88.00 185 LEU A CA 1
ATOM 1384 C C . LEU A 1 185 ? -12.545 1.448 29.859 1.00 88.00 185 LEU A C 1
ATOM 1386 O O . LEU A 1 185 ? -13.541 2.081 30.207 1.00 88.00 185 LEU A O 1
ATOM 1390 N N . ARG A 1 186 ? -12.591 0.161 29.512 1.00 67.19 186 ARG A N 1
ATOM 1391 C CA . ARG A 1 186 ? -13.792 -0.684 29.572 1.00 67.19 186 ARG A CA 1
ATOM 1392 C C . ARG A 1 186 ? -14.074 -1.226 30.967 1.00 67.19 186 ARG A C 1
ATOM 1394 O O . ARG A 1 186 ? -13.096 -1.513 31.692 1.00 67.19 186 ARG A O 1
#

Foldseek 3Di:
DVVVVCVVVVVVVVVVVPPPLVVLLVLLCVLLVLLLVLLVVLCVPPVDPVSVVLNVVSVVLVVLSVVLVVLVVVLVVVVVVLVVVVVVVVVVDPDDDDDDDPVVVVVVVVVLVVQLVVQLVVQPDPPDSSQVSNLVSVQVVLVHCVSVVSSVDDVVSNVVSSVSSVVSNVVSNVSSVVSVVSVVVD

pLDDT: mean 72.09, std 15.64, range [40.72, 95.44]

Solvent-accessible surface area (backbone atoms only — not comparable to full-atom values): 10024 Å² total; per-residue (Å²): 133,62,67,66,55,50,66,51,49,52,58,48,51,54,58,60,61,67,50,54,62,54,58,48,50,51,52,24,50,51,33,36,50,50,15,36,51,35,13,49,50,22,27,74,72,64,66,40,72,66,28,47,51,49,29,52,51,32,53,54,50,49,52,48,46,49,52,34,52,52,53,47,55,54,51,53,50,52,50,50,53,48,52,52,49,50,53,54,45,58,74,70,49,90,66,82,83,76,82,75,57,77,62,60,57,52,54,52,52,51,51,50,52,50,50,30,53,53,45,42,68,54,72,82,48,96,69,66,37,58,61,52,23,48,50,51,45,52,32,57,76,49,74,29,52,85,74,34,56,71,71,67,59,70,62,65,61,54,52,51,28,50,52,49,37,63,53,38,36,64,52,19,49,52,49,27,52,53,20,48,48,54,58,68,76,104

Secondary structure (DSSP, 8-state):
--HHHHHHHHHHHHHHHHSHHHHHHHHHHHHHHHHHHHHHHHHHHH--HHHHHHHHHHHHHHHHHHHHHHHHHHHHHHHHHHHHHHHHHHHH---------HHHHHHHHHHHHHHHHHHHHS---SS-HHHHHHHHHHHHHTTSTTT-GGGGS-HHHHHHHHHHHHHHHHHHHHHHHHHHHHHH--

Nearest PDB structures (foldseek):
  6z0c-assembly1_A  TM=3.498E-01  e=9.838E-01  Escherichia coli
  1wdz-assembly1_A  TM=2.786E-01  e=6.412E-01  Homo sapiens
  1y2o-assembly1_B  TM=3.060E-01  e=3.368E+00  Homo sapiens

Radius of gyration: 23.08 Å; Cα contacts (8 Å, |Δi|>4): 128; chains: 1; bounding box: 58×39×62 Å

Mean predicted aligned error: 13.63 Å